Protein AF-A0A2E6TYJ9-F1 (afdb_monomer)

pLDDT: mean 84.14, std 13.06, range [35.81, 96.56]

Solvent-accessible surface area (backbone atoms only — not comparable to full-atom values): 17114 Å² total; per-residue (Å²): 117,81,34,78,50,78,60,31,73,67,74,52,70,56,48,62,61,48,26,52,51,39,26,49,54,29,44,78,71,67,38,46,42,61,67,58,41,50,51,53,30,42,76,71,63,81,43,46,72,68,56,54,53,47,52,53,52,50,50,53,47,46,52,51,53,56,57,56,42,50,76,48,80,44,53,66,60,38,53,54,50,48,58,48,47,54,54,50,48,54,54,48,51,52,53,52,47,51,51,52,62,72,55,55,81,19,13,59,56,52,8,50,53,52,39,50,50,51,56,56,53,64,24,30,12,55,39,92,87,60,82,41,57,62,61,54,78,73,54,55,80,70,55,52,67,71,56,52,53,52,52,50,50,54,49,50,64,65,48,64,73,66,38,71,68,50,46,45,51,52,57,54,34,79,89,36,55,79,55,46,84,34,34,89,44,45,49,71,59,70,68,42,60,68,82,78,36,27,54,68,56,48,50,43,40,52,49,32,40,52,52,44,50,36,64,72,75,46,83,68,76,35,76,88,39,65,74,33,60,67,54,42,52,57,57,55,62,40,54,70,67,58,50,50,59,50,50,50,58,59,63,72,37,74,64,34,62,63,90,88,68,51,74,64,32,33,40,64,71,62,43,82,77,58,97,73,39,76,53,67,68,62,52,19,56,74,61,74,70,59,71,53,76,69,55,52,34,63,67,59,68,65,122

Secondary structure (DSSP, 8-state):
--EEPPP-GGGGTTHHHHHHHHHHHHHHTTPPPHHHHHHHHHHHTSS-HHHHHHHHHHHHHHHHHHHHHHT---HHHHHHHHHHHHHHHHHHHHHHHHHHHHH-S-HHHHHHHHHHHHHHHHTEESSSSS-SBSS-HHHHHTS-HHHHHHHHHHHHHHHGGG-HHHHHHHHHSGGGGGGGGGTTSHHHHHSS-GGG--HHHHHHHHHHHHHHHHHHH-TT--GGGTT-HHHHHHHHHS-HHHHHHHHHHHHTTTTPPPTT--HHHHHHTT-PPPTT---HHHHHHHTTS---HHHHHHHTT--

Mean predicted aligned error: 10.35 Å

Foldseek 3Di:
DKAFAQDFPVLCPCLVVLLVVLLVVCVVVPFAALVVLQVVCCVVVVDHPVLVVVLVVLVVVLVVLVVVLLLDQFPVVNVVSVVVSVVSVVVSVVSVVSSDVSSPDHSNVRSVVVSVLVSLQLRMAPDPVSPHGPDDPVVSVVDDPVVSVVSVVVSCVVCVCLDLVNLLLVCLDPVNVVQLVQLPAPCSRPVDHNRPDGPSRVSNSVSSPVLSCLVVVDPQAQPVCSNPSVLSNSLSSHDPVSLVVVVVVCVVLPLEGDQPHDCSRCRRSVHDRRPLHDHPCVVCVVVPNDDDPVRVCVNSVND

Structure (mmCIF, N/CA/C/O backbone):
data_AF-A0A2E6TYJ9-F1
#
_entry.id   AF-A0A2E6TYJ9-F1
#
loop_
_atom_site.group_PDB
_atom_site.id
_atom_site.type_symbol
_atom_site.label_atom_id
_atom_site.label_alt_id
_atom_site.label_comp_id
_atom_site.label_asym_id
_atom_site.label_entity_id
_atom_site.label_seq_id
_atom_site.pdbx_PDB_ins_code
_atom_site.Cartn_x
_atom_site.Cartn_y
_atom_site.Cartn_z
_atom_site.occupancy
_atom_site.B_iso_or_equiv
_atom_site.auth_seq_id
_atom_site.auth_comp_id
_atom_site.auth_asym_id
_atom_site.auth_atom_id
_atom_site.pdbx_PDB_model_num
ATOM 1 N N . MET A 1 1 ? -12.977 -30.399 7.061 1.00 79.44 1 MET A N 1
ATOM 2 C CA . MET A 1 1 ? -11.831 -29.663 6.485 1.00 79.44 1 MET A CA 1
ATOM 3 C C . MET A 1 1 ? -12.254 -28.208 6.440 1.00 79.44 1 MET A C 1
ATOM 5 O O . MET A 1 1 ? -13.399 -27.981 6.084 1.00 79.44 1 MET A O 1
ATOM 9 N N . ILE A 1 2 ? -11.415 -27.278 6.892 1.00 86.62 2 ILE A N 1
ATOM 10 C CA . ILE A 1 2 ? -11.721 -25.838 6.875 1.00 86.62 2 ILE A CA 1
ATOM 11 C C . ILE A 1 2 ? -11.034 -25.237 5.649 1.00 86.62 2 ILE A C 1
ATOM 13 O O . ILE A 1 2 ? -9.907 -25.626 5.335 1.00 86.62 2 ILE A O 1
ATOM 17 N N . TYR A 1 3 ? -11.716 -24.328 4.961 1.00 90.12 3 TYR A N 1
ATOM 18 C CA . TYR A 1 3 ? -11.206 -23.619 3.791 1.00 90.12 3 TYR A CA 1
ATOM 19 C C . TYR A 1 3 ? -11.125 -22.124 4.088 1.00 90.12 3 TYR A C 1
ATOM 21 O O . TYR A 1 3 ? -11.894 -21.615 4.898 1.00 90.12 3 TYR A O 1
ATOM 29 N N . ILE A 1 4 ? -10.195 -21.427 3.437 1.00 89.62 4 ILE A N 1
ATOM 30 C CA . ILE A 1 4 ? -10.065 -19.973 3.542 1.00 89.62 4 ILE A CA 1
ATOM 31 C C . ILE A 1 4 ? -10.224 -19.384 2.143 1.00 89.62 4 ILE A C 1
ATOM 33 O O . ILE A 1 4 ? -9.487 -19.731 1.219 1.00 89.62 4 ILE A O 1
ATOM 37 N N . LYS A 1 5 ? -11.239 -18.540 1.984 1.00 90.19 5 LYS A N 1
ATOM 38 C CA . LYS A 1 5 ? -11.641 -17.881 0.747 1.00 90.19 5 LYS A CA 1
ATOM 39 C C . LYS A 1 5 ? -10.846 -16.588 0.578 1.00 90.19 5 LYS A C 1
ATOM 41 O O . LYS A 1 5 ? -10.818 -15.741 1.464 1.00 90.19 5 LYS A O 1
ATOM 46 N N . HIS A 1 6 ? -10.266 -16.395 -0.603 1.00 88.94 6 HIS A N 1
ATOM 47 C CA . HIS A 1 6 ? -9.817 -15.071 -1.027 1.00 88.94 6 HIS A CA 1
ATOM 48 C C . HIS A 1 6 ? -11.037 -14.199 -1.328 1.00 88.94 6 HIS A C 1
ATOM 50 O O . HIS A 1 6 ? -11.879 -14.559 -2.152 1.00 88.94 6 HIS A O 1
ATOM 56 N N . LEU A 1 7 ? -11.122 -13.058 -0.659 1.00 87.31 7 LEU A N 1
ATOM 57 C CA . LEU A 1 7 ? -12.292 -12.192 -0.712 1.00 87.31 7 LEU A CA 1
ATOM 58 C C . LEU A 1 7 ? -12.367 -11.421 -2.040 1.00 87.31 7 LEU A C 1
ATOM 60 O O . LEU A 1 7 ? -11.364 -11.206 -2.732 1.00 87.31 7 LEU A O 1
ATOM 64 N N . THR A 1 8 ? -13.587 -11.054 -2.407 1.00 88.75 8 THR A N 1
ATOM 65 C CA . THR A 1 8 ? -13.982 -10.401 -3.659 1.00 88.75 8 THR A CA 1
ATOM 66 C C . THR A 1 8 ? -14.577 -9.018 -3.376 1.00 88.75 8 THR A C 1
ATOM 68 O O . THR A 1 8 ? -15.012 -8.773 -2.250 1.00 88.75 8 THR A O 1
ATOM 71 N N . PRO A 1 9 ? -14.698 -8.136 -4.388 1.00 85.50 9 PRO A N 1
ATOM 72 C CA . PRO A 1 9 ? -15.409 -6.860 -4.263 1.00 85.50 9 PRO A CA 1
ATOM 73 C C . PRO A 1 9 ? -16.816 -6.957 -3.673 1.00 85.50 9 PRO A C 1
ATOM 75 O O . PRO A 1 9 ? -17.268 -6.037 -3.001 1.00 85.50 9 PRO A O 1
ATOM 78 N N . HIS A 1 10 ? -17.514 -8.070 -3.903 1.00 84.19 10 HIS A N 1
ATOM 79 C CA . HIS A 1 10 ? -18.856 -8.259 -3.367 1.00 84.19 10 HIS A CA 1
ATOM 80 C C . HIS A 1 10 ? -18.858 -8.469 -1.848 1.00 84.19 10 HIS A C 1
ATOM 82 O O . HIS A 1 10 ? -19.785 -8.028 -1.178 1.00 84.19 10 HIS A O 1
ATOM 88 N N . ASP A 1 11 ? -17.798 -9.071 -1.299 1.00 81.25 11 ASP A N 1
ATOM 89 C CA . ASP A 1 11 ? -17.677 -9.314 0.141 1.00 81.25 11 ASP A CA 1
ATOM 90 C C . ASP A 1 11 ? -17.477 -8.003 0.940 1.00 81.25 11 ASP A C 1
ATOM 92 O O . ASP A 1 11 ? -17.617 -8.018 2.162 1.00 81.25 11 ASP A O 1
ATOM 96 N N . GLN A 1 12 ? -17.173 -6.877 0.269 1.00 77.88 12 GLN A N 1
ATOM 97 C CA . GLN A 1 12 ? -17.056 -5.549 0.888 1.00 77.88 12 GLN A CA 1
ATOM 98 C C . GLN A 1 12 ? -18.363 -4.752 0.952 1.00 77.88 12 GLN A C 1
ATOM 100 O O . GLN A 1 12 ? -18.429 -3.798 1.719 1.00 77.88 12 GLN A O 1
ATOM 105 N N . VAL A 1 13 ? -19.389 -5.117 0.175 1.00 79.56 13 VAL A N 1
ATOM 106 C CA . VAL A 1 13 ? -20.625 -4.314 0.053 1.00 79.56 13 VAL A CA 1
ATOM 107 C C . VAL A 1 13 ? -21.309 -4.107 1.406 1.00 79.56 13 VAL A C 1
ATOM 109 O O . VAL A 1 13 ? -21.856 -3.046 1.660 1.00 79.56 13 VAL A O 1
ATOM 112 N N . GLU A 1 14 ? -21.233 -5.102 2.284 1.00 78.56 14 GLU A N 1
ATOM 113 C CA . GLU A 1 14 ? -21.870 -5.075 3.604 1.00 78.56 14 GLU A CA 1
ATOM 114 C C . GLU A 1 14 ? -20.982 -4.426 4.681 1.00 78.56 14 GLU A C 1
ATOM 116 O O . GLU A 1 14 ? -21.440 -4.212 5.798 1.00 78.56 14 GLU A O 1
ATOM 121 N N . LEU A 1 15 ? -19.710 -4.110 4.395 1.00 84.69 15 LEU A N 1
ATOM 122 C CA . LEU A 1 15 ? -18.795 -3.617 5.433 1.00 84.69 15 LEU A CA 1
ATOM 123 C C . LEU A 1 15 ? -19.187 -2.246 5.969 1.00 84.69 15 LEU A C 1
ATOM 125 O O . LEU A 1 15 ? -18.973 -1.996 7.150 1.00 84.69 15 LEU A O 1
ATOM 129 N N . GLU A 1 16 ? -19.752 -1.373 5.138 1.00 86.81 16 GLU A N 1
ATOM 130 C CA . GLU A 1 16 ? -20.232 -0.062 5.588 1.00 86.81 16 GLU A CA 1
ATOM 131 C C . GLU A 1 16 ? -21.379 -0.223 6.595 1.00 86.81 16 GLU A C 1
ATOM 133 O O . GLU A 1 16 ? -21.320 0.346 7.685 1.00 86.81 16 GLU A O 1
ATOM 138 N N . ASP A 1 17 ? -22.357 -1.082 6.287 1.00 88.38 17 ASP A N 1
ATOM 139 C CA . ASP A 1 17 ? -23.488 -1.380 7.174 1.00 88.38 17 ASP A CA 1
ATOM 140 C C . ASP A 1 17 ? -23.020 -2.011 8.497 1.00 88.38 17 ASP A C 1
ATOM 142 O O . ASP A 1 17 ? -23.478 -1.631 9.578 1.00 88.38 17 ASP A O 1
ATOM 146 N N . ILE A 1 18 ? -22.066 -2.944 8.428 1.00 87.19 18 ILE A N 1
ATOM 147 C CA . ILE A 1 18 ? -21.473 -3.594 9.605 1.00 87.19 18 ILE A CA 1
ATOM 148 C C . ILE A 1 18 ? -20.648 -2.602 10.439 1.00 87.19 18 ILE A C 1
ATOM 150 O O . ILE A 1 18 ? -20.711 -2.628 11.671 1.00 87.19 18 ILE A O 1
ATOM 154 N N . THR A 1 19 ? -19.918 -1.691 9.792 1.00 91.69 19 THR A N 1
ATOM 155 C CA . THR A 1 19 ? -19.154 -0.640 10.482 1.00 91.69 19 THR A CA 1
ATOM 156 C C . THR A 1 19 ? -20.094 0.277 11.250 1.00 91.69 19 THR A C 1
ATOM 158 O O . THR A 1 19 ? -19.876 0.530 12.435 1.00 91.69 19 THR A O 1
ATOM 161 N N . GLU A 1 20 ? -21.170 0.736 10.611 1.00 92.31 20 GLU A N 1
ATOM 162 C CA . GLU A 1 20 ? -22.154 1.612 11.247 1.00 92.31 20 GLU A CA 1
ATOM 163 C C . GLU A 1 20 ? -22.880 0.902 12.402 1.00 92.31 20 GLU A C 1
ATOM 165 O O . GLU A 1 20 ? -23.081 1.484 13.472 1.00 92.31 20 GLU A O 1
ATOM 170 N N . LEU A 1 21 ? -23.196 -0.390 12.243 1.00 91.19 21 LEU A N 1
ATOM 171 C CA . LEU A 1 21 ? -23.756 -1.218 13.311 1.00 91.19 21 LEU A CA 1
ATOM 172 C C . LEU A 1 21 ? -22.830 -1.262 14.535 1.00 91.19 21 LEU A C 1
ATOM 174 O O . LEU A 1 21 ? -23.268 -0.965 15.650 1.00 91.19 21 LEU A O 1
ATOM 178 N N . TYR A 1 22 ? -21.550 -1.603 14.353 1.00 91.06 22 TYR A N 1
ATOM 179 C CA . TYR A 1 22 ? -20.604 -1.673 15.469 1.00 91.06 22 TYR A CA 1
ATOM 180 C C . TYR A 1 22 ? -20.291 -0.300 16.069 1.00 91.06 22 TYR A C 1
ATOM 182 O O . TYR A 1 22 ? -20.094 -0.207 17.285 1.00 91.06 22 TYR A O 1
ATOM 190 N N . LYS A 1 23 ? -20.312 0.765 15.259 1.00 94.50 23 LYS A N 1
ATOM 191 C CA . LYS A 1 23 ? -20.189 2.146 15.738 1.00 94.50 23 LYS A CA 1
ATOM 192 C C . LYS A 1 23 ? -21.340 2.492 16.678 1.00 94.50 23 LYS A C 1
ATOM 194 O O . LYS A 1 23 ? -21.097 2.956 17.791 1.00 94.50 23 LYS A O 1
ATOM 199 N N . LYS A 1 24 ? -22.577 2.183 16.287 1.00 93.81 24 LYS A N 1
ATOM 200 C CA . LYS A 1 24 ? -23.761 2.402 17.125 1.00 93.81 24 LYS A CA 1
ATOM 201 C C . LYS A 1 24 ? -23.723 1.580 18.414 1.00 93.81 24 LYS A C 1
ATOM 203 O O . LYS A 1 24 ? -24.007 2.108 19.482 1.00 93.81 24 LYS A O 1
ATOM 208 N N . ILE A 1 25 ? -23.303 0.315 18.343 1.00 90.69 25 ILE A N 1
ATOM 209 C CA . ILE A 1 25 ? -23.124 -0.530 19.536 1.00 90.69 25 ILE A CA 1
ATOM 210 C C . ILE A 1 25 ? -22.096 0.084 20.499 1.00 90.69 25 ILE A C 1
ATOM 212 O O . ILE A 1 25 ? -22.293 0.040 21.714 1.00 90.69 25 ILE A O 1
ATOM 216 N N . ALA A 1 26 ? -20.998 0.648 19.989 1.00 92.88 26 ALA A N 1
ATOM 217 C CA . ALA A 1 26 ? -20.003 1.328 20.815 1.00 92.88 26 ALA A CA 1
ATOM 218 C C . ALA A 1 26 ? -20.569 2.594 21.477 1.00 92.88 26 ALA A C 1
ATOM 220 O O . ALA A 1 26 ? -20.369 2.787 22.679 1.00 92.88 26 ALA A O 1
ATOM 221 N N . GLN A 1 27 ? -21.329 3.395 20.725 1.00 93.62 27 GLN A N 1
ATOM 222 C CA . GLN A 1 27 ? -22.014 4.586 21.236 1.00 93.62 27 GLN A CA 1
ATOM 223 C C . GLN A 1 27 ? -23.024 4.230 22.334 1.00 93.62 27 GLN A C 1
ATOM 225 O O . GLN A 1 27 ? -23.002 4.825 23.408 1.00 93.62 27 GLN A O 1
ATOM 230 N N . ASP A 1 28 ? -23.852 3.202 22.120 1.00 94.38 28 ASP A N 1
ATOM 231 C CA . ASP A 1 28 ? -24.830 2.717 23.105 1.00 94.38 28 ASP A CA 1
ATOM 232 C C . ASP A 1 28 ? -24.152 2.196 24.388 1.00 94.38 28 ASP A C 1
ATOM 234 O O . ASP A 1 28 ? -24.728 2.237 25.478 1.00 94.38 28 ASP A O 1
ATOM 238 N N . ARG A 1 29 ? -22.902 1.725 24.280 1.00 92.69 29 ARG A N 1
ATOM 239 C CA . ARG A 1 29 ? -22.051 1.315 25.412 1.00 92.69 29 ARG A CA 1
ATOM 240 C C . ARG A 1 29 ? -21.314 2.481 26.079 1.00 92.69 29 ARG A C 1
ATOM 242 O O . ARG A 1 29 ? -20.617 2.254 27.068 1.00 92.69 29 ARG A O 1
ATOM 249 N N . GLY A 1 30 ? -21.479 3.704 25.579 1.00 92.81 30 GLY A N 1
ATOM 250 C CA . GLY A 1 30 ? -20.902 4.922 26.142 1.00 92.81 30 GLY A CA 1
ATOM 251 C C . GLY A 1 30 ? -19.435 5.154 25.786 1.00 92.81 30 GLY A C 1
ATOM 252 O O . GLY A 1 30 ? -18.756 5.876 26.514 1.00 92.81 30 GLY A O 1
ATOM 253 N N . LEU A 1 31 ? -18.923 4.535 24.714 1.00 94.50 31 LEU A N 1
ATOM 254 C CA . LEU A 1 31 ? -17.619 4.928 24.180 1.00 94.50 31 LEU A CA 1
ATOM 255 C C . LEU A 1 31 ? -17.742 6.322 23.542 1.00 94.50 31 LEU A C 1
ATOM 257 O O . LEU A 1 31 ? -18.759 6.605 22.908 1.00 94.50 31 LEU A O 1
ATOM 261 N N . PRO A 1 32 ? -16.724 7.183 23.677 1.00 94.75 32 PRO A N 1
ATOM 262 C CA . PRO A 1 32 ? -16.708 8.466 22.994 1.00 94.75 32 PRO A CA 1
ATOM 263 C C . PRO A 1 32 ? -16.419 8.275 21.500 1.00 94.75 32 PRO A C 1
ATOM 265 O O . PRO A 1 32 ? -15.785 7.301 21.079 1.00 94.75 32 PRO A O 1
ATOM 268 N N . THR A 1 33 ? -16.879 9.207 20.684 1.00 95.62 33 THR A N 1
ATOM 269 C CA . THR A 1 33 ? -16.472 9.337 19.281 1.00 95.62 33 THR A CA 1
ATOM 270 C C . THR A 1 33 ? -15.070 9.938 19.174 1.00 95.62 33 THR A C 1
ATOM 272 O O . THR A 1 33 ? -14.556 10.542 20.118 1.00 95.62 33 THR A O 1
ATOM 275 N N . GLU A 1 34 ? -14.427 9.785 18.016 1.00 93.75 34 GLU A N 1
ATOM 276 C CA . GLU A 1 34 ? -13.169 10.482 17.723 1.00 93.75 34 GLU A CA 1
ATOM 277 C C . GLU A 1 34 ? -13.301 11.996 17.858 1.00 93.75 34 GLU A C 1
ATOM 279 O O . GLU A 1 34 ? -12.400 12.633 18.394 1.00 93.75 34 GLU A O 1
ATOM 284 N N . GLU A 1 35 ? -14.417 12.567 17.409 1.00 93.38 35 GLU A N 1
ATOM 285 C CA . GLU A 1 35 ? -14.664 14.005 17.498 1.00 93.38 35 GLU A CA 1
ATOM 286 C C . GLU A 1 35 ? -14.728 14.468 18.960 1.00 93.38 35 GLU A C 1
ATOM 288 O O . GLU A 1 35 ? -13.995 15.378 19.344 1.00 93.38 35 GLU A O 1
ATOM 293 N N . GLU A 1 36 ? -15.494 13.771 19.803 1.00 93.75 36 GLU A N 1
ATOM 294 C CA . GLU A 1 36 ? -15.575 14.059 21.242 1.00 93.75 36 GLU A CA 1
ATOM 295 C C . GLU A 1 36 ? -14.218 13.882 21.944 1.00 93.75 36 GLU A C 1
ATOM 297 O O . GLU A 1 36 ? -13.825 14.711 22.766 1.00 93.75 36 GLU A O 1
ATOM 302 N N . MET A 1 37 ? -13.458 12.829 21.613 1.00 93.88 37 MET A N 1
ATOM 303 C CA . MET A 1 37 ? -12.114 12.641 22.175 1.00 93.88 37 MET A CA 1
ATOM 304 C C . MET A 1 37 ? -11.147 13.738 21.736 1.00 93.88 37 MET A C 1
ATOM 306 O O . MET A 1 37 ? -10.353 14.205 22.551 1.00 93.88 37 MET A O 1
ATOM 310 N N . LEU A 1 38 ? -11.207 14.181 20.478 1.00 92.94 38 LEU A N 1
ATOM 311 C CA . LEU A 1 38 ? -10.399 15.301 20.002 1.00 92.94 38 LEU A CA 1
ATOM 312 C C . LEU A 1 38 ? -10.745 16.596 20.734 1.00 92.94 38 LEU A C 1
ATOM 314 O O . LEU A 1 38 ? -9.834 17.354 21.057 1.00 92.94 38 LEU A O 1
ATOM 318 N N . GLU A 1 39 ? -12.022 16.861 21.009 1.00 93.88 39 GLU A N 1
ATOM 319 C CA . GLU A 1 39 ? -12.431 18.019 21.809 1.00 93.88 39 GLU A CA 1
ATOM 320 C C . GLU A 1 39 ? -11.829 17.964 23.216 1.00 93.88 39 GLU A C 1
ATOM 322 O O . GLU A 1 39 ? -11.180 18.922 23.638 1.00 93.88 39 GLU A O 1
ATOM 327 N N . ILE A 1 40 ? -11.926 16.818 23.897 1.00 92.62 40 ILE A N 1
ATOM 328 C CA . ILE A 1 40 ? -11.335 16.620 25.231 1.00 92.62 40 ILE A CA 1
ATOM 329 C C . ILE A 1 40 ? -9.814 16.833 25.202 1.00 92.62 40 ILE A C 1
ATOM 331 O O . ILE A 1 40 ? -9.263 17.528 26.059 1.00 92.62 40 ILE A O 1
ATOM 335 N N . LEU A 1 41 ? -9.119 16.268 24.210 1.00 94.00 41 LEU A N 1
ATOM 336 C CA . LEU A 1 41 ? -7.667 16.417 24.070 1.00 94.00 41 LEU A CA 1
ATOM 337 C C . LEU A 1 41 ? -7.258 17.869 23.776 1.00 94.00 41 LEU A C 1
ATOM 339 O O . LEU A 1 41 ? -6.218 18.324 24.262 1.00 94.00 41 LEU A O 1
ATOM 343 N N . ARG A 1 42 ? -8.084 18.613 23.027 1.00 94.00 42 ARG A N 1
ATOM 344 C CA . ARG A 1 42 ? -7.884 20.045 22.751 1.00 94.00 42 ARG A CA 1
ATOM 345 C C . ARG A 1 42 ? -8.087 20.899 23.993 1.00 94.00 42 ARG A C 1
ATOM 347 O O . ARG A 1 42 ? -7.289 21.802 24.232 1.00 94.00 42 ARG A O 1
ATOM 354 N N . GLU A 1 43 ? -9.112 20.609 24.791 1.00 93.12 43 GLU A N 1
ATOM 355 C CA . GLU A 1 43 ? -9.353 21.288 26.068 1.00 93.12 43 GLU A CA 1
ATOM 356 C C . GLU A 1 43 ? -8.231 21.020 27.081 1.00 93.12 43 GLU A C 1
ATOM 358 O O . GLU A 1 43 ? -7.806 21.934 27.791 1.00 93.12 43 GLU A O 1
ATOM 363 N N . GLY A 1 44 ? -7.721 19.784 27.118 1.00 89.62 44 GLY A N 1
ATOM 364 C CA . GLY A 1 44 ? -6.589 19.383 27.958 1.00 89.62 44 GLY A CA 1
ATOM 365 C C . GLY A 1 44 ? -5.234 19.919 27.484 1.00 89.62 44 GLY A C 1
ATOM 366 O O . GLY A 1 44 ? -4.307 20.046 28.282 1.00 89.62 44 GLY A O 1
ATOM 367 N N . GLY A 1 45 ? -5.121 20.281 26.203 1.00 91.31 45 GLY A N 1
ATOM 368 C CA . GLY A 1 45 ? -3.880 20.741 25.579 1.00 91.31 45 GLY A CA 1
ATOM 369 C C . GLY A 1 45 ? -2.899 19.619 25.215 1.00 91.31 45 GLY A C 1
ATOM 370 O O . GLY A 1 45 ? -1.772 19.920 24.822 1.00 91.31 45 GLY A O 1
ATOM 371 N N . A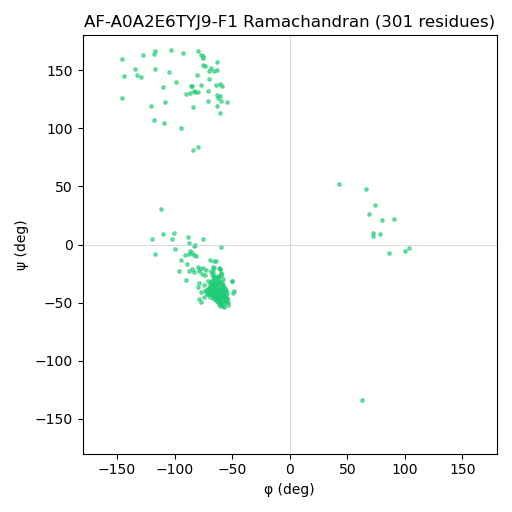SP A 1 46 ? -3.315 18.354 25.322 1.00 91.19 46 ASP A N 1
ATOM 372 C CA . ASP A 1 46 ? -2.515 17.173 24.970 1.00 91.19 46 ASP A CA 1
ATOM 373 C C . ASP A 1 46 ? -2.432 16.958 23.449 1.00 91.19 46 ASP A C 1
ATOM 375 O O . ASP A 1 46 ? -1.471 16.371 22.948 1.00 91.19 46 ASP A O 1
ATOM 379 N N . TRP A 1 47 ? -3.424 17.461 22.707 1.00 95.31 47 TRP A N 1
ATOM 380 C CA . TRP A 1 47 ? -3.435 17.481 21.247 1.00 95.31 47 TRP A CA 1
ATOM 381 C C . TRP A 1 47 ? -4.128 18.740 20.739 1.00 95.31 47 TRP A C 1
ATOM 383 O O . TRP A 1 47 ? -5.258 19.034 21.120 1.00 95.31 47 TRP A O 1
ATOM 393 N N . THR A 1 48 ? -3.469 19.505 19.875 1.00 94.06 48 THR A N 1
ATOM 394 C CA . THR A 1 48 ? -3.955 20.823 19.456 1.00 94.06 48 THR A CA 1
ATOM 395 C C . THR A 1 48 ? -4.264 20.885 17.967 1.00 94.06 48 THR A C 1
ATOM 397 O O . THR A 1 48 ? -3.829 20.053 17.176 1.00 94.06 48 THR A O 1
ATOM 400 N N . GLU A 1 49 ? -4.971 21.934 17.547 1.00 93.44 49 GLU A N 1
ATOM 401 C CA . GLU A 1 49 ? -5.199 22.207 16.122 1.00 93.44 49 GLU A CA 1
ATOM 402 C C . GLU A 1 49 ? -3.882 22.363 15.343 1.00 93.44 49 GLU A C 1
ATOM 404 O O . GLU A 1 49 ? -3.791 21.944 14.196 1.00 93.44 49 GLU A O 1
ATOM 409 N N . LYS A 1 50 ? -2.808 22.841 15.989 1.00 93.69 50 LYS A N 1
ATOM 410 C CA . LYS A 1 50 ? -1.474 22.905 15.369 1.00 93.69 50 LYS A CA 1
AT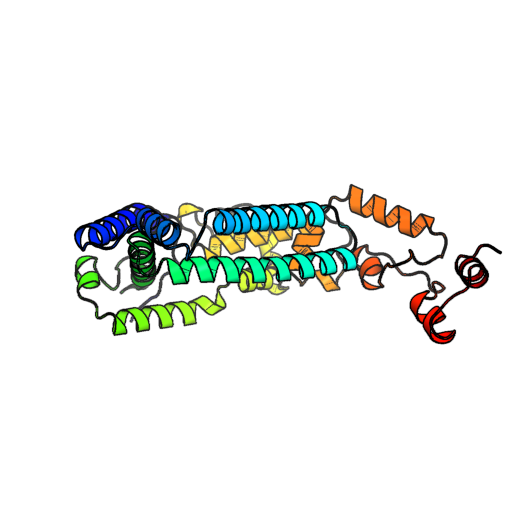OM 411 C C . LYS A 1 50 ? -0.893 21.528 15.053 1.00 93.69 50 LYS A C 1
ATOM 413 O O . LYS A 1 50 ? -0.101 21.415 14.120 1.00 93.69 50 LYS A O 1
ATOM 418 N N . ASP A 1 51 ? -1.238 20.510 15.840 1.00 94.19 51 ASP A N 1
ATOM 419 C CA . ASP A 1 51 ? -0.796 19.135 15.612 1.00 94.19 51 ASP A CA 1
ATOM 420 C C . ASP A 1 51 ? -1.525 18.519 14.411 1.00 94.19 51 ASP A C 1
ATOM 422 O O . ASP A 1 51 ? -0.886 17.867 13.584 1.00 94.19 51 ASP A O 1
ATOM 426 N N . GLU A 1 52 ? -2.824 18.800 14.260 1.00 93.69 52 GLU A N 1
ATOM 427 C CA . GLU A 1 52 ? -3.603 18.433 13.066 1.00 93.69 52 GLU A CA 1
ATOM 428 C C . GLU A 1 52 ? -3.088 19.167 11.816 1.00 93.69 52 GLU A C 1
ATOM 430 O O . GLU A 1 52 ? -2.791 18.545 10.795 1.00 93.69 52 GLU A O 1
ATOM 435 N N . GLU A 1 53 ? -2.862 20.482 11.908 1.00 94.94 53 GLU A N 1
ATOM 436 C CA . GLU A 1 53 ? -2.274 21.275 10.821 1.00 94.94 53 GLU A CA 1
ATOM 437 C C . GLU A 1 53 ? -0.876 20.774 10.420 1.00 94.94 53 GLU A C 1
ATOM 439 O O . GLU A 1 53 ? -0.483 20.874 9.253 1.00 94.94 53 GLU A O 1
ATOM 444 N N . GLU A 1 54 ? -0.091 20.264 11.373 1.00 94.94 54 GLU A N 1
ATOM 445 C CA . GLU A 1 54 ? 1.210 19.656 11.104 1.00 94.94 54 GLU A CA 1
ATOM 446 C C . GLU A 1 54 ? 1.081 18.374 10.280 1.00 94.94 54 GLU A C 1
ATOM 448 O O . GLU A 1 54 ? 1.807 18.245 9.289 1.00 94.94 54 GLU A O 1
ATOM 453 N N . ILE A 1 55 ? 0.147 17.483 10.635 1.00 96.00 55 ILE A N 1
ATOM 454 C CA . ILE A 1 55 ? -0.153 16.270 9.861 1.00 96.00 55 ILE A CA 1
ATOM 455 C C . ILE A 1 55 ? -0.533 16.654 8.432 1.00 96.00 55 ILE A C 1
ATOM 457 O O . ILE A 1 55 ? 0.118 16.207 7.486 1.00 96.00 55 ILE A O 1
ATOM 461 N N . GLU A 1 56 ? -1.509 17.546 8.260 1.00 96.12 56 GLU A N 1
ATOM 462 C CA . GLU A 1 56 ? -1.960 17.945 6.927 1.00 96.12 56 GLU A CA 1
ATOM 463 C C . GLU A 1 56 ? -0.854 18.621 6.105 1.00 96.12 56 GLU A C 1
ATOM 465 O O . GLU A 1 56 ? -0.710 18.402 4.899 1.00 96.12 56 GLU A O 1
ATOM 470 N N . ARG A 1 57 ? -0.061 19.498 6.734 1.00 95.88 57 ARG A N 1
ATOM 471 C CA . ARG A 1 57 ? 1.061 20.172 6.068 1.00 95.88 57 ARG A CA 1
ATOM 472 C C . ARG A 1 57 ? 2.081 19.151 5.584 1.00 95.88 57 ARG A C 1
ATOM 474 O O . ARG A 1 57 ? 2.610 19.306 4.484 1.00 95.88 57 ARG A O 1
ATOM 481 N N . GLN A 1 58 ? 2.362 18.139 6.393 1.00 95.75 58 GLN A N 1
ATOM 482 C CA . GLN A 1 58 ? 3.314 17.096 6.056 1.00 95.75 58 GLN A CA 1
ATOM 483 C C . GLN A 1 58 ? 2.788 16.172 4.951 1.00 95.75 58 GLN A C 1
ATOM 485 O O . GLN A 1 58 ? 3.544 15.849 4.039 1.00 95.75 58 GLN A O 1
ATOM 490 N N . GLU A 1 59 ? 1.499 15.834 4.955 1.00 95.62 59 GLU A N 1
ATOM 491 C CA . GLU A 1 59 ? 0.850 15.117 3.848 1.00 95.62 59 GLU A CA 1
ATOM 492 C C . GLU A 1 59 ? 0.943 15.897 2.536 1.00 95.62 59 GLU A C 1
ATOM 494 O O . GLU A 1 59 ? 1.406 15.369 1.526 1.00 95.62 59 GLU A O 1
ATOM 499 N N . ARG A 1 60 ? 0.589 17.189 2.553 1.00 95.88 60 ARG A N 1
ATOM 500 C CA . ARG A 1 60 ? 0.723 18.064 1.376 1.00 95.88 60 ARG A CA 1
ATOM 501 C C . ARG A 1 60 ? 2.168 18.145 0.886 1.00 95.88 60 ARG A C 1
ATOM 503 O O . ARG A 1 60 ? 2.413 18.144 -0.322 1.00 95.88 60 ARG A O 1
ATOM 510 N N . PHE A 1 61 ? 3.125 18.205 1.811 1.00 94.44 61 PHE A N 1
ATOM 511 C CA . PHE A 1 61 ? 4.546 18.216 1.479 1.00 94.44 61 PHE A CA 1
ATOM 512 C C . PHE A 1 61 ? 4.978 16.915 0.794 1.00 94.44 61 PHE A C 1
ATOM 514 O O . PHE A 1 61 ? 5.614 16.972 -0.257 1.00 94.44 61 PHE A O 1
ATOM 521 N N . ILE A 1 62 ? 4.585 15.758 1.332 1.00 94.38 62 ILE A N 1
ATOM 522 C CA . ILE A 1 62 ? 4.873 14.444 0.742 1.00 94.38 62 ILE A CA 1
ATOM 523 C C . ILE A 1 62 ? 4.247 14.323 -0.649 1.00 94.38 62 ILE A C 1
ATOM 525 O O . ILE A 1 62 ? 4.960 13.992 -1.592 1.00 94.38 62 ILE A O 1
ATOM 529 N N . ASN A 1 63 ? 2.980 14.707 -0.815 1.00 93.56 63 ASN A N 1
ATOM 530 C CA . ASN A 1 63 ? 2.313 14.687 -2.120 1.00 93.56 63 ASN A CA 1
ATOM 531 C C . ASN A 1 63 ? 3.053 15.554 -3.150 1.00 93.56 63 ASN A C 1
ATOM 533 O O . ASN A 1 63 ? 3.301 15.126 -4.274 1.00 93.56 63 ASN A O 1
ATOM 537 N N . THR A 1 64 ? 3.498 16.749 -2.752 1.00 93.44 64 THR A N 1
ATOM 538 C CA . THR A 1 64 ? 4.306 17.626 -3.620 1.00 93.44 64 THR A CA 1
ATOM 539 C C . THR A 1 64 ? 5.645 16.969 -3.992 1.00 93.44 64 THR A C 1
ATOM 541 O O . THR A 1 64 ? 6.121 17.069 -5.127 1.00 93.44 64 THR A O 1
ATOM 544 N N . MET A 1 65 ? 6.284 16.277 -3.044 1.00 91.38 65 MET A N 1
ATOM 545 C CA . MET A 1 65 ? 7.524 15.541 -3.293 1.00 91.38 65 MET A CA 1
ATOM 546 C C . MET A 1 65 ? 7.330 14.363 -4.252 1.00 91.38 65 MET A C 1
ATOM 548 O O . MET A 1 65 ? 8.203 14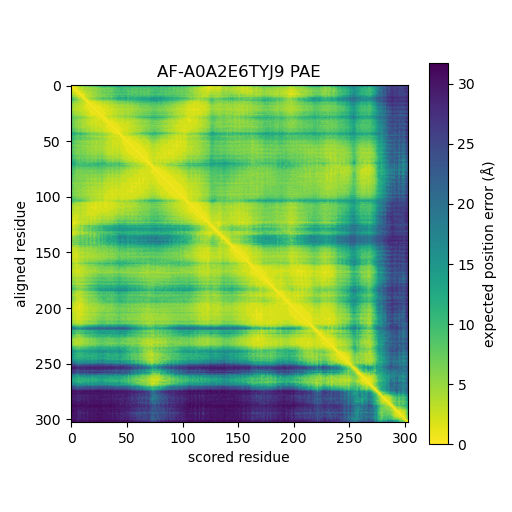.121 -5.084 1.00 91.38 65 MET A O 1
ATOM 552 N N . GLU A 1 66 ? 6.207 13.657 -4.167 1.00 88.50 66 GLU A N 1
ATOM 553 C CA . GLU A 1 66 ? 5.846 12.588 -5.100 1.00 88.50 66 GLU A CA 1
ATOM 554 C C . GLU A 1 66 ? 5.530 13.128 -6.498 1.00 88.50 66 GLU A C 1
ATOM 556 O O . GLU A 1 66 ? 5.970 12.559 -7.495 1.00 88.50 66 GLU A O 1
ATOM 561 N N . GLU A 1 67 ? 4.824 14.254 -6.599 1.00 88.75 67 GLU A N 1
ATOM 562 C CA . GLU A 1 67 ? 4.556 14.913 -7.880 1.00 88.75 67 GLU A CA 1
ATOM 563 C C . GLU A 1 67 ? 5.841 15.408 -8.546 1.00 88.75 67 GLU A C 1
ATOM 565 O O . GLU A 1 67 ? 6.081 15.137 -9.721 1.00 88.75 67 GLU A O 1
ATOM 570 N N . SER A 1 68 ? 6.708 16.085 -7.792 1.00 87.00 68 SER A N 1
ATOM 571 C CA . SER A 1 68 ? 8.008 16.544 -8.295 1.00 87.00 68 SER A CA 1
ATOM 572 C C . SER A 1 68 ? 8.924 15.393 -8.712 1.00 87.00 68 SER A C 1
ATOM 574 O O . SER A 1 68 ? 9.652 15.538 -9.695 1.00 87.00 68 SER A O 1
ATOM 576 N N . LYS A 1 69 ? 8.846 14.238 -8.034 1.00 87.31 69 LYS A N 1
ATOM 577 C CA . LYS A 1 69 ? 9.586 13.026 -8.408 1.00 87.31 69 LYS A CA 1
ATOM 578 C C . LYS A 1 69 ? 9.246 12.561 -9.825 1.00 87.31 69 LYS A C 1
ATOM 580 O O . LYS A 1 69 ? 10.152 12.126 -10.529 1.00 87.31 69 LYS A O 1
ATOM 585 N N . LYS A 1 70 ? 7.987 12.682 -10.266 1.00 81.81 70 LYS A N 1
ATOM 586 C CA . LYS A 1 70 ? 7.553 12.248 -11.612 1.00 81.81 70 LYS A CA 1
ATOM 587 C C . LYS A 1 70 ? 8.305 12.965 -12.738 1.00 81.81 70 LYS A C 1
ATOM 589 O O . LYS A 1 70 ? 8.510 12.386 -13.795 1.00 81.81 70 LYS A O 1
ATOM 594 N N . ASN A 1 71 ? 8.777 14.185 -12.479 1.00 82.69 71 ASN A N 1
ATOM 595 C CA . ASN A 1 71 ? 9.557 14.977 -13.434 1.00 82.69 71 ASN A CA 1
ATOM 596 C C . ASN A 1 71 ? 11.071 14.674 -13.374 1.00 82.69 71 ASN A C 1
ATOM 598 O O . ASN A 1 71 ? 11.852 15.233 -14.147 1.00 82.69 71 ASN A O 1
ATOM 602 N N . LEU A 1 72 ? 11.526 13.844 -12.427 1.00 85.06 72 LEU A N 1
ATOM 603 C CA . LEU A 1 72 ? 12.932 13.468 -12.299 1.00 85.06 72 LEU A CA 1
ATOM 604 C C . LEU A 1 72 ? 13.244 12.305 -13.232 1.00 85.06 72 LEU A C 1
ATOM 606 O O . LEU A 1 72 ? 12.724 11.207 -13.067 1.00 85.06 72 LEU A O 1
ATOM 610 N N . VAL A 1 73 ? 14.152 12.547 -14.174 1.00 83.31 73 VAL A N 1
ATOM 611 C CA . VAL A 1 73 ? 14.556 11.563 -15.186 1.00 83.31 73 VAL A CA 1
ATOM 612 C C . VAL A 1 73 ? 15.744 10.705 -14.728 1.00 83.31 73 VAL A C 1
ATOM 614 O O . VAL A 1 73 ? 15.863 9.550 -15.123 1.00 83.31 73 VAL A O 1
ATOM 617 N N . LEU A 1 74 ? 16.633 11.261 -13.898 1.00 84.38 74 LEU A N 1
ATOM 618 C CA . LEU A 1 74 ? 17.834 10.571 -13.418 1.00 84.38 74 LEU A CA 1
ATOM 619 C C . LEU A 1 74 ? 17.502 9.621 -12.270 1.00 84.38 74 LEU A C 1
ATOM 621 O O . LEU A 1 74 ? 16.881 10.037 -11.288 1.00 84.38 74 LEU A O 1
ATOM 625 N N . LYS A 1 75 ? 17.985 8.380 -12.354 1.00 84.81 75 LYS A N 1
ATOM 626 C CA . LYS A 1 75 ? 17.762 7.356 -11.332 1.00 84.81 75 LYS A CA 1
ATOM 627 C C . LYS A 1 75 ? 18.352 7.772 -9.986 1.00 84.81 75 LYS A C 1
ATOM 629 O O . LYS A 1 75 ? 17.679 7.684 -8.963 1.00 84.81 75 LYS A O 1
ATOM 634 N N . SER A 1 76 ? 19.558 8.331 -9.985 1.00 85.69 76 SER A N 1
ATOM 635 C CA . SER A 1 76 ? 20.217 8.823 -8.774 1.00 85.69 76 SER A CA 1
ATOM 636 C C . SER A 1 76 ? 19.414 9.931 -8.078 1.00 85.69 76 SER A C 1
ATOM 638 O O . SER A 1 76 ? 19.303 9.940 -6.849 1.00 85.69 76 SER A O 1
ATOM 640 N N . ALA A 1 77 ? 18.797 10.834 -8.847 1.00 85.69 77 ALA A N 1
ATOM 641 C CA . ALA A 1 77 ? 17.936 11.894 -8.327 1.00 85.69 77 ALA A CA 1
ATOM 642 C C . ALA A 1 77 ? 16.607 11.338 -7.796 1.00 85.69 77 ALA A C 1
ATOM 644 O O . ALA A 1 77 ? 16.169 11.727 -6.712 1.00 85.69 77 ALA A O 1
ATOM 645 N N . GLN A 1 78 ? 15.992 10.391 -8.514 1.00 87.69 78 GLN A N 1
ATOM 646 C CA . GLN A 1 78 ? 14.797 9.684 -8.048 1.00 87.69 78 GLN A CA 1
ATOM 647 C C . GLN A 1 78 ? 15.053 8.956 -6.727 1.00 87.69 78 GLN A C 1
ATOM 649 O O . GLN A 1 78 ? 14.240 9.040 -5.809 1.00 87.69 78 GLN A O 1
ATOM 654 N N . ASP A 1 79 ? 16.197 8.286 -6.592 1.00 88.62 79 ASP A N 1
ATOM 655 C CA . ASP A 1 79 ? 16.552 7.544 -5.384 1.00 88.62 79 ASP A CA 1
ATOM 656 C C . ASP A 1 79 ? 16.843 8.470 -4.199 1.00 88.62 79 ASP A C 1
ATOM 658 O O . ASP A 1 79 ? 16.480 8.165 -3.060 1.00 88.62 79 ASP A O 1
ATOM 662 N N . GLN A 1 80 ? 17.452 9.634 -4.440 1.00 89.75 80 GLN A N 1
ATOM 663 C CA . GLN A 1 80 ? 17.593 10.667 -3.413 1.00 89.75 80 GLN A CA 1
ATOM 664 C C . GLN A 1 80 ? 16.231 11.201 -2.959 1.00 89.75 80 GLN A C 1
ATOM 666 O O . GLN A 1 80 ? 15.998 11.303 -1.753 1.00 89.75 80 GLN A O 1
ATOM 671 N N . GLN A 1 81 ? 15.330 11.483 -3.902 1.00 90.88 81 GLN A N 1
ATOM 672 C CA . GLN A 1 81 ? 13.978 11.952 -3.612 1.00 90.88 81 GLN A CA 1
ATOM 673 C C . GLN A 1 81 ? 13.172 10.896 -2.840 1.00 90.88 81 GLN A C 1
ATOM 675 O O . GLN A 1 81 ? 12.563 11.219 -1.824 1.00 90.88 81 GLN A O 1
ATOM 680 N N . ASN A 1 82 ? 13.254 9.622 -3.238 1.00 90.19 82 ASN A N 1
ATOM 681 C CA . ASN A 1 82 ? 12.647 8.492 -2.526 1.00 90.19 82 ASN A CA 1
ATOM 682 C C . ASN A 1 82 ? 13.119 8.423 -1.071 1.00 90.19 82 ASN A C 1
ATOM 684 O O . ASN A 1 82 ? 12.299 8.327 -0.166 1.00 90.19 82 ASN A O 1
ATOM 688 N N . LYS A 1 83 ? 14.426 8.565 -0.820 1.00 93.56 83 LYS A N 1
ATOM 689 C CA . LYS A 1 83 ? 14.967 8.589 0.550 1.00 93.56 83 LYS A CA 1
ATOM 690 C C . LYS A 1 83 ? 14.444 9.758 1.380 1.00 93.56 83 LYS A C 1
ATOM 692 O O . LYS A 1 83 ? 14.482 9.685 2.606 1.00 93.56 83 LYS A O 1
ATOM 697 N N . ILE A 1 84 ? 14.079 10.880 0.761 1.00 93.38 84 ILE A N 1
ATOM 698 C CA . ILE A 1 84 ? 13.469 12.013 1.469 1.00 93.38 84 ILE A CA 1
ATOM 699 C C . ILE A 1 84 ? 12.002 11.693 1.758 1.00 93.38 84 ILE A C 1
ATOM 701 O O . ILE A 1 84 ? 11.599 11.781 2.913 1.00 93.38 84 ILE A O 1
ATOM 705 N N . ILE A 1 85 ? 11.248 11.241 0.752 1.00 93.69 85 ILE A N 1
ATOM 706 C CA . ILE A 1 85 ? 9.845 10.826 0.892 1.00 93.69 85 ILE A CA 1
ATOM 707 C C . ILE A 1 85 ? 9.697 9.775 1.998 1.00 93.69 85 ILE A C 1
ATOM 709 O O . ILE A 1 85 ? 8.899 9.964 2.906 1.00 93.69 85 ILE A O 1
ATOM 713 N N . GLU A 1 86 ? 10.522 8.727 1.996 1.00 94.25 86 GLU A N 1
ATOM 714 C CA . GLU A 1 86 ? 10.509 7.669 3.017 1.00 94.25 86 GLU A CA 1
ATOM 715 C C . GLU A 1 86 ? 10.773 8.219 4.429 1.00 94.25 86 GLU A C 1
ATOM 717 O O . GLU A 1 86 ? 10.104 7.833 5.386 1.00 94.25 86 GLU A O 1
ATOM 722 N N . ARG A 1 87 ? 11.705 9.173 4.571 1.00 95.94 87 ARG A N 1
ATOM 723 C CA . ARG A 1 87 ? 11.985 9.830 5.859 1.00 95.94 87 ARG A CA 1
ATOM 724 C C . ARG A 1 87 ? 10.823 10.694 6.341 1.00 95.94 87 ARG A C 1
ATOM 726 O O . ARG A 1 87 ? 10.552 10.729 7.540 1.00 95.94 87 ARG A O 1
ATOM 733 N N . GLU A 1 88 ? 10.162 11.414 5.443 1.00 96.12 88 GLU A N 1
ATOM 734 C CA . GLU A 1 88 ? 9.008 12.236 5.805 1.00 96.12 88 GLU A CA 1
ATOM 735 C C . GLU A 1 88 ? 7.760 11.389 6.067 1.00 96.12 88 GLU A C 1
ATOM 737 O O . GLU A 1 88 ? 7.013 11.709 6.988 1.00 96.12 88 GLU A O 1
ATOM 742 N N . LEU A 1 89 ? 7.568 10.279 5.351 1.00 95.31 89 LEU A N 1
ATOM 743 C CA . LEU A 1 89 ? 6.529 9.290 5.647 1.00 95.31 89 LEU A CA 1
ATOM 744 C C . LEU A 1 89 ? 6.725 8.678 7.037 1.00 95.31 89 LEU A C 1
ATOM 746 O O . LEU A 1 89 ? 5.771 8.600 7.801 1.00 95.31 89 LEU A O 1
ATOM 750 N N . ASP A 1 90 ? 7.954 8.308 7.412 1.00 96.19 90 ASP A N 1
ATOM 751 C CA . ASP A 1 90 ? 8.253 7.788 8.755 1.00 96.19 90 ASP A CA 1
ATOM 752 C C . ASP A 1 90 ? 7.903 8.801 9.860 1.00 96.19 90 ASP A C 1
ATOM 754 O O . ASP A 1 90 ? 7.282 8.458 10.867 1.00 96.19 90 ASP A O 1
ATOM 758 N N . LYS A 1 91 ? 8.234 10.082 9.661 1.00 95.31 91 LYS A N 1
ATOM 759 C CA . LYS A 1 91 ? 7.836 11.153 10.588 1.00 95.31 91 LYS A CA 1
ATOM 760 C C . LYS A 1 91 ? 6.314 11.317 10.661 1.00 95.31 91 LYS A C 1
ATOM 762 O O . LYS A 1 91 ? 5.781 11.443 11.762 1.00 95.31 91 LYS A O 1
ATOM 767 N N . LEU A 1 92 ? 5.629 11.307 9.516 1.00 96.56 92 LEU A N 1
ATOM 768 C CA . LEU A 1 92 ? 4.173 11.442 9.447 1.00 96.56 92 LEU A CA 1
ATOM 769 C C . LEU A 1 92 ? 3.500 10.279 10.176 1.00 96.56 92 LEU A C 1
ATOM 771 O O . LEU A 1 92 ? 2.620 10.494 11.002 1.00 96.56 92 LEU A O 1
ATOM 775 N N . ASN A 1 93 ? 3.963 9.055 9.923 1.00 95.56 93 ASN A N 1
ATOM 776 C CA . ASN A 1 93 ? 3.456 7.847 10.562 1.00 95.56 93 ASN A CA 1
ATOM 777 C C . ASN A 1 93 ? 3.647 7.895 12.078 1.00 95.56 93 ASN A C 1
ATOM 779 O O . ASN A 1 93 ? 2.725 7.554 12.810 1.00 95.56 93 ASN A O 1
ATOM 783 N N . LYS A 1 94 ? 4.788 8.392 12.571 1.00 96.38 94 LYS A N 1
ATOM 784 C CA . LYS A 1 94 ? 4.993 8.608 14.014 1.00 96.38 94 LYS A CA 1
ATOM 785 C C . LYS A 1 94 ? 3.994 9.606 14.597 1.00 96.38 94 LYS A C 1
ATOM 787 O O . LYS A 1 94 ? 3.446 9.341 15.661 1.00 96.38 94 LYS A O 1
ATOM 792 N N . LYS A 1 95 ? 3.731 10.723 13.912 1.00 95.31 95 LYS A N 1
ATOM 793 C CA . LYS A 1 95 ? 2.758 11.732 14.366 1.00 95.31 95 LYS A CA 1
ATOM 794 C C . LYS A 1 95 ? 1.323 11.187 14.340 1.00 95.31 95 LYS A C 1
ATOM 796 O O . LYS A 1 95 ? 0.586 11.362 15.304 1.00 95.31 95 LYS A O 1
ATOM 801 N N . LYS A 1 96 ? 0.945 10.459 13.285 1.00 95.00 96 LYS A N 1
ATOM 802 C CA . LYS A 1 96 ? -0.350 9.764 13.196 1.00 95.00 96 LYS A CA 1
ATOM 803 C C . LYS A 1 96 ? -0.502 8.690 14.272 1.00 95.00 96 LYS A C 1
ATOM 805 O O . LYS A 1 96 ? -1.573 8.574 14.852 1.00 95.00 96 LYS A O 1
ATOM 810 N N . GLN A 1 97 ? 0.563 7.953 14.584 1.00 94.38 97 GLN A N 1
ATOM 811 C CA . GLN A 1 97 ? 0.545 6.974 15.668 1.00 94.38 97 GLN A CA 1
ATOM 812 C C . GLN A 1 97 ? 0.343 7.651 17.025 1.00 94.38 97 GLN A C 1
ATOM 814 O O . GLN A 1 97 ? -0.495 7.205 17.796 1.00 94.38 97 GLN A O 1
ATOM 819 N N . GLN A 1 98 ? 1.032 8.766 17.290 1.00 95.12 98 GLN A N 1
ATOM 820 C CA . GLN A 1 98 ? 0.802 9.562 18.501 1.00 95.12 98 GLN A CA 1
ATOM 821 C C . GLN A 1 98 ? -0.657 10.014 18.612 1.00 95.12 98 GLN A C 1
ATOM 823 O O . GLN A 1 98 ? -1.256 9.870 19.674 1.00 95.12 98 GLN A O 1
ATOM 828 N N . ARG A 1 99 ? -1.244 10.502 17.510 1.00 94.62 99 ARG A N 1
ATOM 829 C CA . ARG A 1 99 ? -2.671 10.851 17.449 1.00 94.62 99 ARG A CA 1
ATOM 830 C C . ARG A 1 99 ? -3.551 9.656 17.823 1.00 94.62 99 ARG A C 1
ATOM 832 O O . ARG A 1 99 ? -4.415 9.777 18.682 1.00 94.62 99 ARG A O 1
ATOM 839 N N . LEU A 1 100 ? -3.316 8.499 17.204 1.00 92.00 100 LEU A N 1
ATOM 840 C CA . LEU A 1 100 ? -4.072 7.268 17.464 1.00 92.00 100 LEU A CA 1
ATOM 841 C C . LEU A 1 100 ? -3.939 6.778 18.911 1.00 92.00 100 LEU A C 1
ATOM 843 O O . LEU A 1 100 ? -4.909 6.270 19.473 1.00 92.00 100 LEU A O 1
ATOM 847 N N . ASP A 1 101 ? -2.757 6.915 19.507 1.00 93.50 101 ASP A N 1
ATOM 848 C CA . ASP A 1 101 ? -2.500 6.513 20.890 1.00 93.50 101 ASP A CA 1
ATOM 849 C C . ASP A 1 101 ? -3.231 7.430 21.884 1.00 93.50 101 ASP A C 1
ATOM 851 O O . ASP A 1 101 ? -3.776 6.942 22.874 1.00 93.50 101 ASP A O 1
ATOM 855 N N . LEU A 1 102 ? -3.291 8.738 21.602 1.00 93.75 102 LEU A N 1
ATOM 856 C CA . LEU A 1 102 ? -4.010 9.723 22.422 1.00 93.75 102 LEU A CA 1
ATOM 857 C C . LEU A 1 102 ? -5.530 9.571 22.334 1.00 93.75 102 LEU A C 1
ATOM 859 O O . LEU A 1 102 ? -6.213 9.682 23.350 1.00 93.75 102 LEU A O 1
ATOM 863 N N . LEU A 1 103 ? -6.060 9.291 21.140 1.00 93.00 103 LEU A N 1
ATOM 864 C CA . LEU A 1 103 ? -7.491 9.035 20.948 1.00 93.00 103 LEU A CA 1
ATOM 865 C C . LEU A 1 103 ? -7.967 7.807 21.728 1.00 93.00 103 LEU A C 1
ATOM 867 O O . LEU A 1 103 ? -9.106 7.764 22.191 1.00 93.00 103 LEU A O 1
ATOM 871 N N . GLY A 1 104 ? -7.095 6.811 21.901 1.00 90.12 104 GLY A N 1
ATOM 872 C CA . GLY A 1 104 ? -7.415 5.609 22.655 1.00 90.12 104 GLY A CA 1
ATOM 873 C C . GLY A 1 104 ? -8.556 4.814 22.015 1.00 90.12 104 GLY A C 1
ATOM 874 O O . GLY A 1 104 ? -8.546 4.553 20.813 1.00 90.12 104 GLY A O 1
ATOM 875 N N . ASN A 1 105 ? -9.518 4.381 22.833 1.00 90.75 105 ASN A N 1
ATOM 876 C CA . ASN A 1 105 ? -10.654 3.575 22.387 1.00 90.75 105 ASN A CA 1
ATOM 877 C C . ASN A 1 105 ? -11.863 4.463 22.076 1.00 90.75 105 ASN A C 1
ATOM 879 O O . ASN A 1 105 ? -12.600 4.846 22.984 1.00 90.75 105 ASN A O 1
ATOM 883 N N . THR A 1 106 ? -12.075 4.729 20.792 1.00 94.94 106 THR A N 1
ATOM 884 C CA . THR A 1 106 ? -13.231 5.462 20.264 1.00 94.94 106 THR A CA 1
ATOM 885 C C . THR A 1 106 ? -14.252 4.518 19.635 1.00 94.94 106 THR A C 1
ATOM 887 O O . THR A 1 106 ? -13.966 3.342 19.380 1.00 94.94 106 THR A O 1
ATOM 890 N N . CYS A 1 107 ? -15.452 5.032 19.363 1.00 94.38 107 CYS A N 1
ATOM 891 C CA . CYS A 1 107 ? -16.478 4.310 18.613 1.00 94.38 107 CYS A CA 1
ATOM 892 C C . CYS A 1 107 ? -15.972 3.864 17.239 1.00 94.38 107 CYS A C 1
ATOM 894 O O . CYS A 1 107 ? -16.171 2.714 16.857 1.00 94.38 107 CYS A O 1
ATOM 896 N N . GLU A 1 108 ? -15.288 4.758 16.526 1.00 94.38 108 GLU A N 1
ATOM 897 C CA . GLU A 1 108 ? -14.688 4.510 15.217 1.00 94.38 108 GLU A CA 1
ATOM 898 C C . GLU A 1 108 ? -13.651 3.389 15.295 1.00 94.38 108 GLU A C 1
ATOM 900 O O . GLU A 1 108 ? -13.747 2.416 14.550 1.00 94.38 108 GLU A O 1
ATOM 905 N N . ARG A 1 109 ? -12.724 3.459 16.259 1.00 92.06 109 ARG A N 1
ATOM 906 C CA . ARG A 1 109 ? -11.694 2.431 16.432 1.00 92.06 109 ARG A CA 1
ATOM 907 C C . ARG A 1 109 ? -12.293 1.071 16.782 1.00 92.06 109 ARG A C 1
ATOM 909 O O . ARG A 1 109 ? -11.844 0.048 16.269 1.00 92.06 109 ARG A O 1
ATOM 916 N N . TYR A 1 110 ? -13.298 1.040 17.657 1.00 91.06 110 TYR A N 1
ATOM 917 C CA . TYR A 1 110 ? -13.999 -0.199 17.992 1.00 91.06 110 TYR A CA 1
ATOM 918 C C . TYR A 1 110 ? -14.698 -0.793 16.764 1.00 91.06 110 TYR A C 1
ATOM 920 O O . TYR A 1 110 ? -14.579 -1.992 16.507 1.00 91.06 110 TYR A O 1
ATOM 928 N N . ALA A 1 111 ? -15.403 0.044 15.999 1.00 92.25 111 ALA A N 1
ATOM 929 C CA . ALA A 1 111 ? -16.108 -0.367 14.795 1.00 92.25 111 ALA A CA 1
ATOM 930 C C . ALA A 1 111 ? -15.152 -0.897 13.723 1.00 92.25 111 ALA A C 1
ATOM 932 O O . ALA A 1 111 ? -15.405 -1.958 13.156 1.00 92.25 111 ALA A O 1
ATOM 933 N N . GLU A 1 112 ? -14.031 -0.214 13.495 1.00 90.88 112 GLU A N 1
ATOM 934 C CA . GLU A 1 112 ? -13.000 -0.631 12.546 1.00 90.88 112 GLU A CA 1
ATOM 935 C C . GLU A 1 112 ? -12.411 -1.995 12.929 1.00 90.88 112 GLU A C 1
ATOM 937 O O . GLU A 1 112 ? -12.366 -2.902 12.098 1.00 90.88 112 GLU A O 1
ATOM 942 N N . GLN A 1 113 ? -12.038 -2.185 14.201 1.00 88.69 113 GLN A N 1
ATOM 943 C CA . GLN A 1 113 ? -11.506 -3.462 14.690 1.00 88.69 113 GLN A CA 1
ATOM 944 C C . GLN A 1 113 ? -12.513 -4.605 14.529 1.00 88.69 113 GLN A C 1
ATOM 946 O O . GLN A 1 113 ? -12.167 -5.667 14.016 1.00 88.69 113 GLN A O 1
ATOM 951 N N . ARG A 1 114 ? -13.775 -4.394 14.923 1.00 87.44 114 ARG A N 1
ATOM 952 C CA . ARG A 1 114 ? -14.817 -5.426 14.809 1.00 87.44 114 ARG A CA 1
ATOM 953 C C . ARG A 1 114 ? -15.174 -5.747 13.365 1.00 87.44 114 ARG A C 1
ATOM 955 O O . ARG A 1 114 ? -15.358 -6.913 13.034 1.00 87.44 114 ARG A O 1
ATOM 962 N N . THR A 1 115 ? -15.206 -4.740 12.501 1.00 89.38 115 THR A N 1
ATOM 963 C CA . THR A 1 115 ? -15.436 -4.925 11.064 1.00 89.38 115 THR A CA 1
ATOM 964 C C . THR A 1 115 ? -14.283 -5.687 10.418 1.00 89.38 115 THR A C 1
ATOM 966 O O . THR A 1 115 ? -14.511 -6.569 9.591 1.00 89.38 115 THR A O 1
ATOM 969 N N . HIS A 1 116 ? -13.042 -5.399 10.818 1.00 87.81 116 HIS A N 1
ATOM 970 C CA . HIS A 1 116 ? -11.867 -6.131 10.357 1.00 87.81 116 HIS A CA 1
ATOM 971 C C . HIS A 1 116 ? -11.907 -7.605 10.779 1.00 87.81 116 HIS A C 1
ATOM 973 O O . HIS A 1 116 ? -11.728 -8.488 9.936 1.00 87.81 116 HIS A O 1
ATOM 979 N N . ASP A 1 117 ? -12.207 -7.873 12.053 1.00 87.62 117 ASP A N 1
ATOM 980 C CA . ASP A 1 117 ? -12.388 -9.231 12.570 1.00 87.62 117 ASP A CA 1
ATOM 981 C C . ASP A 1 117 ? -13.494 -9.959 11.792 1.00 87.62 117 ASP A C 1
ATOM 983 O O . ASP A 1 117 ? -13.274 -11.058 11.284 1.00 87.62 117 ASP A O 1
ATOM 987 N N . PHE A 1 118 ? -14.658 -9.326 11.618 1.00 85.62 118 PHE A N 1
ATOM 988 C CA . PHE A 1 118 ? -15.779 -9.873 10.850 1.00 85.62 118 PHE A CA 1
ATOM 989 C C . PHE A 1 118 ? -15.376 -10.223 9.411 1.00 85.62 118 PHE A C 1
ATOM 991 O O . PHE A 1 118 ? -15.651 -11.323 8.925 1.00 85.62 118 PHE A O 1
ATOM 998 N N . TYR A 1 119 ? -14.666 -9.317 8.737 1.00 86.50 119 TYR A N 1
ATOM 999 C CA . TYR A 1 119 ? -14.186 -9.520 7.373 1.00 86.50 119 TYR A CA 1
ATOM 1000 C C . TYR A 1 119 ? -13.230 -10.716 7.267 1.00 86.50 119 TYR A C 1
ATOM 1002 O O . TYR A 1 119 ? -13.371 -11.547 6.365 1.00 86.50 119 TYR A O 1
ATOM 1010 N N . ILE A 1 120 ? -12.291 -10.850 8.209 1.00 88.06 120 ILE A N 1
ATOM 1011 C CA . ILE A 1 120 ? -11.389 -12.004 8.272 1.00 88.06 120 ILE A CA 1
ATOM 1012 C C . ILE A 1 120 ? -12.172 -13.283 8.530 1.00 88.06 120 ILE A C 1
ATOM 1014 O O . ILE A 1 120 ? -11.953 -14.287 7.854 1.00 88.06 120 ILE A O 1
ATOM 1018 N N . LEU A 1 121 ? -13.091 -13.277 9.486 1.00 86.31 121 LEU A N 1
ATOM 1019 C CA . LEU A 1 121 ? -13.821 -14.479 9.853 1.00 86.31 121 LEU A CA 1
ATOM 1020 C C . LEU A 1 121 ? -14.729 -14.974 8.716 1.00 86.31 121 LEU A C 1
ATOM 1022 O O . LEU A 1 121 ? -14.794 -16.181 8.473 1.00 86.31 121 LEU A O 1
ATOM 1026 N N . ARG A 1 122 ? -15.306 -14.058 7.926 1.00 85.62 122 ARG A N 1
ATOM 1027 C CA . ARG A 1 122 ? -16.054 -14.371 6.695 1.00 85.62 122 ARG A CA 1
ATOM 1028 C C . ARG A 1 122 ? -15.205 -15.108 5.655 1.00 85.62 122 ARG A C 1
ATOM 1030 O O . ARG A 1 122 ? -15.742 -15.846 4.826 1.00 85.62 122 ARG A O 1
ATOM 1037 N N . SER A 1 123 ? -13.881 -14.957 5.690 1.00 89.56 123 SER A N 1
ATOM 1038 C CA . SER A 1 123 ? -12.995 -15.717 4.804 1.00 89.56 123 SER A CA 1
ATOM 1039 C C . SER A 1 123 ? -12.998 -17.218 5.115 1.00 89.56 123 SER A C 1
ATOM 1041 O O . SER A 1 123 ? -12.734 -18.016 4.220 1.00 89.56 123 SER A O 1
ATOM 1043 N N . PHE A 1 124 ? -13.340 -17.643 6.334 1.00 90.94 124 PHE A N 1
ATOM 1044 C CA . PHE A 1 124 ? -13.345 -19.056 6.701 1.00 90.94 124 PHE A CA 1
ATOM 1045 C C . PHE A 1 124 ? -14.639 -19.747 6.254 1.00 90.94 124 PHE A C 1
ATOM 1047 O O . PHE A 1 124 ? -15.744 -19.272 6.505 1.00 90.94 124 PHE A O 1
ATOM 1054 N N . GLN A 1 125 ? -14.504 -20.903 5.604 1.00 91.25 125 GLN A N 1
ATOM 1055 C CA . GLN A 1 125 ? -15.589 -21.624 4.932 1.00 91.25 125 GLN A CA 1
ATOM 1056 C C . GLN A 1 125 ? -15.588 -23.114 5.307 1.00 91.25 125 GLN A C 1
ATOM 1058 O O . GLN A 1 125 ? -14.530 -23.726 5.515 1.00 91.25 125 GLN A O 1
ATOM 1063 N N . LYS A 1 126 ? -16.782 -23.718 5.384 1.00 91.50 126 LYS A N 1
ATOM 1064 C CA . LYS A 1 126 ? -16.969 -25.158 5.665 1.00 91.50 126 LYS A CA 1
ATOM 1065 C C . LYS A 1 126 ? -16.717 -26.024 4.435 1.00 91.50 126 LYS A C 1
ATOM 1067 O O . LYS A 1 126 ? -16.413 -27.211 4.566 1.00 91.50 126 LYS A O 1
ATOM 1072 N N . ASP A 1 127 ? -16.841 -25.445 3.250 1.00 91.44 127 ASP A N 1
ATOM 1073 C CA . ASP A 1 127 ? -16.766 -26.139 1.976 1.00 91.44 127 ASP A CA 1
ATOM 1074 C C . ASP A 1 127 ? -15.744 -25.496 1.026 1.00 91.44 127 ASP A C 1
ATOM 1076 O O . ASP A 1 127 ? -15.303 -24.361 1.202 1.00 91.44 127 ASP A O 1
ATOM 1080 N N . LYS A 1 128 ? -15.350 -26.254 -0.001 1.00 86.94 128 LYS A N 1
ATOM 1081 C CA . LYS A 1 128 ? -14.345 -25.817 -0.977 1.00 86.94 128 LYS A CA 1
ATOM 1082 C C . LYS A 1 128 ? -14.881 -24.764 -1.955 1.00 86.94 128 LYS A C 1
ATOM 1084 O O . LYS A 1 128 ? -14.078 -24.025 -2.517 1.00 86.94 128 LYS A O 1
ATOM 1089 N N . ALA A 1 129 ? -16.190 -24.736 -2.212 1.00 84.19 129 ALA A N 1
ATOM 1090 C CA . ALA A 1 129 ? -16.790 -23.751 -3.108 1.00 84.19 129 ALA A CA 1
ATOM 1091 C C . ALA A 1 129 ? -16.894 -22.369 -2.438 1.00 84.19 129 ALA A C 1
ATOM 1093 O O . ALA A 1 129 ? -16.930 -21.362 -3.141 1.00 84.19 129 ALA A O 1
ATOM 1094 N N . GLY A 1 130 ? -16.840 -22.317 -1.102 1.00 82.31 130 GLY A N 1
ATOM 1095 C CA . GLY A 1 130 ? -16.899 -21.081 -0.326 1.00 82.31 130 GLY A CA 1
ATOM 1096 C C . GLY A 1 130 ? -18.308 -20.498 -0.285 1.00 82.31 130 GLY A C 1
ATOM 1097 O O . GLY A 1 130 ? -18.471 -19.279 -0.332 1.00 82.31 130 GLY A O 1
ATOM 1098 N N . GLU A 1 131 ? -19.304 -21.384 -0.277 1.00 82.75 131 GLU A N 1
ATOM 1099 C CA . GLU A 1 131 ? -20.724 -21.038 -0.236 1.00 82.75 131 GLU A CA 1
ATOM 1100 C C . GLU A 1 131 ? -21.277 -21.079 1.194 1.00 82.75 131 GLU A C 1
ATOM 1102 O O . GLU A 1 131 ? -22.291 -20.444 1.479 1.00 82.75 131 GLU A O 1
ATOM 1107 N N . ILE A 1 132 ? -20.623 -21.820 2.096 1.00 86.81 132 ILE A N 1
ATOM 1108 C CA . ILE A 1 132 ? -21.073 -22.036 3.468 1.00 86.81 132 ILE A CA 1
ATOM 1109 C C . ILE A 1 132 ? -20.035 -21.456 4.438 1.00 86.81 132 ILE A C 1
ATOM 1111 O O . ILE A 1 132 ? -18.984 -22.081 4.654 1.00 86.81 132 ILE A O 1
ATOM 1115 N N . PRO A 1 133 ? -20.332 -20.317 5.093 1.00 87.38 133 PRO A N 1
ATOM 1116 C CA . PRO A 1 133 ? -19.404 -19.714 6.037 1.00 87.38 133 PRO A CA 1
ATOM 1117 C C . PRO A 1 133 ? -19.148 -20.643 7.230 1.00 87.38 133 PRO A C 1
ATOM 1119 O O . PRO A 1 133 ? -19.994 -21.457 7.624 1.00 87.38 133 PRO A O 1
ATOM 1122 N N . LEU A 1 134 ? -17.945 -20.545 7.801 1.00 88.44 134 LEU A N 1
ATOM 1123 C CA . LEU A 1 134 ? -17.560 -21.333 8.973 1.00 88.44 134 LEU A CA 1
ATOM 1124 C C . LEU A 1 134 ? -18.419 -20.988 10.192 1.00 88.44 134 LEU A C 1
ATOM 1126 O O . LEU A 1 134 ? -18.793 -21.898 10.934 1.00 88.44 134 LEU A O 1
ATOM 1130 N N . TYR A 1 135 ? -18.776 -19.715 10.322 1.00 85.31 135 TYR A N 1
ATOM 1131 C CA . TYR A 1 135 ? -19.610 -19.181 11.388 1.00 85.31 135 TYR A CA 1
ATOM 1132 C C . TYR A 1 135 ? -20.747 -18.350 10.793 1.00 85.31 135 TYR A C 1
ATOM 1134 O O . TYR A 1 135 ? -20.585 -17.684 9.769 1.00 85.31 135 TYR A O 1
ATOM 1142 N N . THR A 1 136 ? -21.902 -18.419 11.432 1.00 80.88 136 THR A N 1
ATOM 1143 C CA . THR A 1 136 ? -23.028 -17.508 11.215 1.00 80.88 136 THR A CA 1
ATOM 1144 C C . THR A 1 136 ? -22.810 -16.192 11.964 1.00 80.88 136 THR A C 1
ATOM 1146 O O . THR A 1 136 ? -21.937 -16.103 12.825 1.00 80.88 136 THR A O 1
ATOM 1149 N N . GLU A 1 137 ? -23.612 -15.170 11.651 1.00 72.25 137 GLU A N 1
ATOM 1150 C CA . GLU A 1 137 ? -23.547 -13.878 12.349 1.00 72.25 137 GLU A CA 1
ATOM 1151 C C . GLU A 1 137 ? -23.784 -14.011 13.857 1.00 72.25 137 GLU A C 1
ATOM 1153 O O . GLU A 1 137 ? -23.057 -13.424 14.649 1.00 72.25 137 GLU A O 1
ATOM 1158 N N . GLU A 1 138 ? -24.739 -14.852 14.253 1.00 74.12 138 GLU A N 1
ATOM 1159 C CA . GLU A 1 138 ? -25.049 -15.127 15.659 1.00 74.12 138 GLU A CA 1
ATOM 1160 C C . GLU A 1 138 ? -23.890 -15.846 16.367 1.00 74.12 138 GLU A C 1
ATOM 1162 O O . GLU A 1 138 ? -23.550 -15.520 17.501 1.00 74.12 138 GLU A O 1
ATOM 1167 N N . GLU A 1 139 ? -23.234 -16.787 15.681 1.00 80.00 139 GLU A N 1
ATOM 1168 C CA . GLU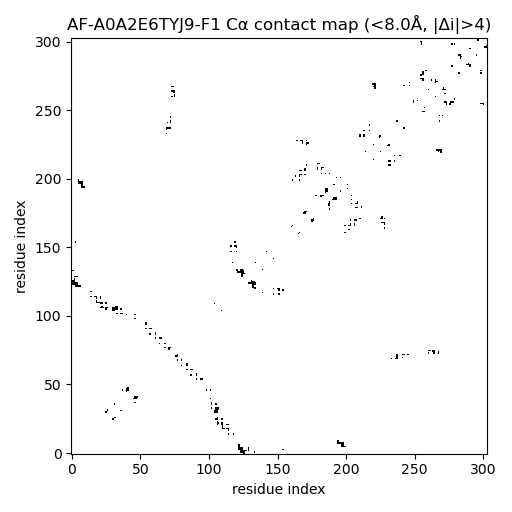 A 1 139 ? -22.072 -17.495 16.225 1.00 80.00 139 GLU A CA 1
ATOM 1169 C C . GLU A 1 139 ? -20.861 -16.566 16.409 1.00 80.00 139 GLU A C 1
ATOM 1171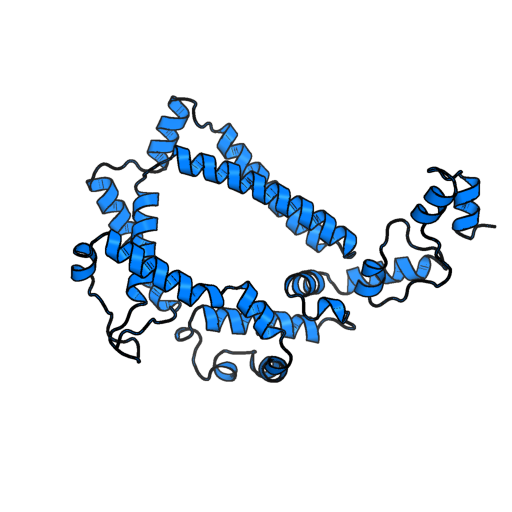 O O . GLU A 1 139 ? -20.036 -16.850 17.274 1.00 80.00 139 GLU A O 1
ATOM 1176 N N . TYR A 1 140 ? -20.741 -15.464 15.650 1.00 74.31 140 TYR A N 1
ATOM 1177 C CA . TYR A 1 140 ? -19.630 -14.513 15.805 1.00 74.31 140 TYR A CA 1
ATOM 1178 C C . TYR A 1 140 ? -19.621 -13.827 17.161 1.00 74.31 140 TYR A C 1
ATOM 1180 O O . TYR A 1 140 ? -18.559 -13.721 17.778 1.00 74.31 140 TYR A O 1
ATOM 1188 N N . ASP A 1 141 ? -20.786 -13.384 17.624 1.00 71.62 141 ASP A N 1
ATOM 1189 C CA . ASP A 1 141 ? -20.913 -12.667 18.893 1.00 71.62 141 ASP A CA 1
ATOM 1190 C C . ASP A 1 141 ? -20.596 -13.567 20.101 1.00 71.62 141 ASP A C 1
ATOM 1192 O O . ASP A 1 141 ? -20.255 -13.073 21.179 1.00 71.62 141 ASP A O 1
ATOM 1196 N N . GLU A 1 142 ? -20.655 -14.888 19.917 1.00 80.25 142 GLU A N 1
ATOM 1197 C CA . GLU A 1 142 ? -20.328 -15.887 20.935 1.00 80.25 142 GLU A CA 1
ATOM 1198 C C . GLU A 1 142 ? -18.849 -16.320 20.924 1.00 80.25 142 GLU A C 1
ATOM 1200 O O . GLU A 1 142 ? -18.407 -17.021 21.842 1.00 80.25 142 GLU A O 1
ATOM 1205 N N . LEU A 1 143 ? -18.058 -15.922 19.917 1.00 83.62 143 LEU A N 1
ATOM 1206 C CA . LEU A 1 143 ? -16.651 -16.320 19.829 1.00 83.62 143 LEU A CA 1
ATOM 1207 C C . LEU A 1 143 ? -15.798 -15.632 20.900 1.00 83.62 143 LEU A C 1
ATOM 1209 O O . LEU A 1 143 ? -15.798 -14.412 21.063 1.00 83.62 143 LEU A O 1
ATOM 1213 N N . ASP A 1 144 ? -14.973 -16.430 21.581 1.00 86.19 144 ASP A N 1
ATOM 1214 C CA . ASP A 1 144 ? -13.985 -15.905 22.521 1.00 86.19 144 ASP A CA 1
ATOM 1215 C C . ASP A 1 144 ? -12.936 -15.044 21.800 1.00 86.19 144 ASP A C 1
ATOM 1217 O O . ASP A 1 144 ? -12.389 -15.432 20.764 1.00 86.19 144 ASP A O 1
ATOM 1221 N N . GLN A 1 145 ? -12.582 -13.900 22.390 1.00 83.81 145 GLN A N 1
ATOM 1222 C CA . GLN A 1 145 ? -11.654 -12.947 21.774 1.00 83.81 145 GLN A CA 1
ATOM 1223 C C . GLN A 1 145 ? -10.254 -13.550 21.541 1.00 83.81 145 GLN A C 1
ATOM 1225 O O . GLN A 1 145 ? -9.580 -13.203 20.566 1.00 83.81 145 GLN A O 1
ATOM 1230 N N . THR A 1 146 ? -9.806 -14.474 22.397 1.00 88.12 146 THR A N 1
ATOM 1231 C CA . THR A 1 146 ? -8.521 -15.180 22.233 1.00 88.12 146 THR A CA 1
ATOM 1232 C C . THR A 1 146 ? -8.563 -16.103 21.022 1.00 88.12 146 THR A C 1
ATOM 1234 O O . THR A 1 146 ? -7.586 -16.229 20.276 1.00 88.12 146 THR A O 1
ATOM 1237 N N . TYR A 1 147 ? -9.711 -16.739 20.803 1.00 87.81 147 TYR A N 1
ATOM 1238 C CA . TYR A 1 147 ? -9.939 -17.587 19.646 1.00 87.81 147 TYR A CA 1
ATOM 1239 C C . TYR A 1 147 ? -10.018 -16.768 18.352 1.00 87.81 147 TYR A C 1
ATOM 1241 O O . TYR A 1 147 ? -9.316 -17.097 17.396 1.00 87.81 147 TYR A O 1
ATOM 1249 N N . VAL A 1 148 ? -10.758 -15.651 18.346 1.00 87.44 148 VAL A N 1
ATOM 1250 C CA . VAL A 1 148 ? -10.799 -14.706 17.211 1.00 87.44 148 VAL A CA 1
ATOM 1251 C C . VAL A 1 148 ? -9.391 -14.235 16.849 1.00 87.44 148 VAL A C 1
ATOM 1253 O O . VAL A 1 148 ? -8.975 -14.360 15.700 1.00 87.44 148 VAL A O 1
ATOM 1256 N N . SER A 1 149 ? -8.604 -13.814 17.842 1.00 88.25 149 SER A N 1
ATOM 1257 C CA . SER A 1 149 ? -7.213 -13.386 17.633 1.00 88.25 149 SER A CA 1
ATOM 1258 C C . SER A 1 149 ? -6.353 -14.491 17.005 1.00 88.25 149 SER A C 1
ATOM 1260 O O . SER A 1 149 ? -5.499 -14.228 16.161 1.00 88.25 149 SER A O 1
ATOM 1262 N N . SER A 1 150 ? -6.591 -15.752 17.381 1.00 89.69 150 SER A N 1
ATOM 1263 C CA . SER A 1 150 ? -5.885 -16.903 16.804 1.00 89.69 150 SER A CA 1
ATOM 1264 C C . SER A 1 150 ? -6.253 -17.126 15.331 1.00 89.69 150 SER A C 1
ATOM 1266 O O . SER A 1 150 ? -5.377 -17.436 14.524 1.00 89.69 150 SER A O 1
ATOM 1268 N N . LEU A 1 151 ? -7.526 -16.937 14.966 1.00 89.75 151 LEU A N 1
ATOM 1269 C CA . LEU A 1 151 ? -7.992 -17.019 13.576 1.00 89.75 151 LEU A CA 1
ATOM 1270 C C . LEU A 1 151 ? -7.433 -15.880 12.719 1.00 89.75 151 LEU A C 1
ATOM 1272 O O . LEU A 1 151 ? -7.003 -16.126 11.594 1.00 89.75 151 LEU A O 1
ATOM 1276 N N . VAL A 1 152 ? -7.378 -14.664 13.266 1.00 89.44 152 VAL A N 1
ATOM 1277 C CA . VAL A 1 152 ? -6.775 -13.496 12.609 1.00 89.44 152 VAL A CA 1
ATOM 1278 C C . VAL A 1 152 ? -5.296 -13.730 12.317 1.00 89.44 152 VAL A C 1
ATOM 1280 O O . VAL A 1 152 ? -4.850 -13.506 11.194 1.00 89.44 152 VAL A O 1
ATOM 1283 N N . ASN A 1 153 ? -4.542 -14.263 13.280 1.00 91.00 153 ASN A N 1
ATOM 1284 C CA . ASN A 1 153 ? -3.135 -14.602 13.063 1.00 91.00 153 ASN A CA 1
ATOM 1285 C C . ASN A 1 153 ? -2.966 -15.674 11.978 1.00 91.00 153 ASN A C 1
ATOM 1287 O O . ASN A 1 153 ? -2.156 -15.498 11.073 1.00 91.00 153 ASN A O 1
ATOM 1291 N N . LEU A 1 154 ? -3.778 -16.737 12.011 1.00 91.00 154 LEU A N 1
ATOM 1292 C CA . LEU A 1 154 ? -3.750 -17.782 10.983 1.00 91.00 154 LEU A CA 1
ATOM 1293 C C . LEU A 1 154 ? -4.054 -17.225 9.584 1.00 91.00 154 LEU A C 1
ATOM 1295 O O . LEU A 1 154 ? -3.396 -17.598 8.613 1.00 91.00 154 LEU A O 1
ATOM 1299 N N . TYR A 1 155 ? -5.049 -16.341 9.478 1.00 91.19 155 TYR A N 1
ATOM 1300 C CA . TYR A 1 155 ? -5.367 -15.652 8.232 1.00 91.19 155 TYR A CA 1
ATOM 1301 C C . TYR A 1 155 ? -4.166 -14.831 7.746 1.00 91.19 155 TYR A C 1
ATOM 1303 O O . TYR A 1 155 ? -3.721 -15.007 6.612 1.00 91.19 155 TYR A O 1
ATOM 1311 N N . ASN A 1 156 ? -3.594 -13.991 8.610 1.00 90.31 156 ASN A N 1
ATOM 1312 C CA . ASN A 1 156 ? -2.459 -13.138 8.260 1.00 90.31 156 ASN A CA 1
ATOM 1313 C C . ASN A 1 156 ? -1.236 -13.950 7.816 1.00 90.31 156 ASN A C 1
ATOM 1315 O O . ASN A 1 156 ? -0.629 -13.614 6.802 1.00 90.31 156 ASN A O 1
ATOM 1319 N N . ASP A 1 157 ? -0.920 -15.053 8.496 1.00 91.00 157 ASP A N 1
ATOM 1320 C CA . ASP A 1 157 ? 0.199 -15.932 8.140 1.00 91.00 157 ASP A CA 1
ATOM 1321 C C . ASP A 1 157 ? 0.046 -16.524 6.731 1.00 91.00 157 ASP A C 1
ATOM 1323 O O . ASP A 1 157 ? 1.002 -16.566 5.952 1.00 91.00 157 ASP A O 1
ATOM 1327 N N . ILE A 1 158 ? -1.169 -16.947 6.373 1.00 88.31 158 ILE A N 1
ATOM 1328 C CA . ILE A 1 158 ? -1.471 -17.506 5.049 1.00 88.31 158 ILE A CA 1
ATOM 1329 C C . ILE A 1 158 ? -1.412 -16.416 3.975 1.00 88.31 158 ILE A C 1
ATOM 1331 O O . ILE A 1 158 ? -0.863 -16.629 2.891 1.00 88.31 158 ILE A O 1
ATOM 1335 N N . PHE A 1 159 ? -1.958 -15.236 4.270 1.00 88.81 159 PHE A N 1
ATOM 1336 C CA . PHE A 1 159 ? -2.039 -14.132 3.317 1.00 88.81 159 PHE A CA 1
ATOM 1337 C C . PHE A 1 159 ? -0.745 -13.318 3.195 1.00 88.81 159 PHE A C 1
ATOM 1339 O O . PHE A 1 159 ? -0.602 -12.568 2.229 1.00 88.81 159 PHE A O 1
ATOM 1346 N N . ASN A 1 160 ? 0.239 -13.530 4.072 1.00 88.69 160 ASN A N 1
ATOM 1347 C CA . ASN A 1 160 ? 1.548 -12.874 4.012 1.00 88.69 160 ASN A CA 1
ATOM 1348 C C . ASN A 1 160 ? 2.326 -13.176 2.713 1.00 88.69 160 ASN A C 1
ATOM 1350 O O . ASN A 1 160 ? 3.200 -12.417 2.318 1.00 88.69 160 ASN A O 1
ATOM 1354 N N . SER A 1 161 ? 1.999 -14.263 2.004 1.00 85.94 161 SER A N 1
ATOM 1355 C CA . SER A 1 161 ? 2.596 -14.565 0.687 1.00 85.94 161 SER A CA 1
ATOM 1356 C C . SER A 1 161 ? 1.893 -13.865 -0.486 1.00 85.94 161 SER A C 1
ATOM 1358 O O . SER A 1 161 ? 2.352 -13.941 -1.622 1.00 85.94 161 SER A O 1
ATOM 1360 N N . PHE A 1 162 ? 0.763 -13.201 -0.235 1.00 89.06 162 PHE A N 1
ATOM 1361 C CA . PHE A 1 162 ? -0.074 -12.549 -1.247 1.00 89.06 162 PHE A CA 1
ATOM 1362 C C . PHE A 1 162 ? -0.036 -11.023 -1.118 1.00 89.06 162 PHE A C 1
ATOM 1364 O O . PHE A 1 162 ? -1.017 -10.338 -1.420 1.00 89.06 162 PHE A O 1
ATOM 1371 N N . THR A 1 163 ? 1.092 -10.480 -0.653 1.00 91.25 163 THR A N 1
ATOM 1372 C CA . THR A 1 163 ? 1.291 -9.030 -0.610 1.00 91.25 163 THR A CA 1
ATOM 1373 C C . THR A 1 163 ? 1.271 -8.443 -2.016 1.00 91.25 163 THR A C 1
ATOM 1375 O O . THR A 1 163 ? 1.528 -9.121 -3.012 1.00 91.25 163 THR A O 1
ATOM 1378 N N . GLU A 1 164 ? 0.971 -7.150 -2.099 1.00 91.75 164 GLU A N 1
ATOM 1379 C CA . GLU A 1 164 ? 1.019 -6.418 -3.362 1.00 91.75 164 GLU A CA 1
ATOM 1380 C C . GLU A 1 164 ? 2.399 -6.521 -4.023 1.00 91.75 164 GLU A C 1
ATOM 1382 O O . GLU A 1 164 ? 2.492 -6.831 -5.206 1.00 91.75 164 GLU A O 1
ATOM 1387 N N . GLU A 1 165 ? 3.459 -6.360 -3.233 1.00 92.56 165 GLU A N 1
ATOM 1388 C CA . GLU A 1 165 ? 4.846 -6.533 -3.662 1.00 92.56 165 GLU A CA 1
ATOM 1389 C C . GLU A 1 165 ? 5.097 -7.938 -4.228 1.00 92.56 165 GLU A C 1
ATOM 1391 O O . GLU A 1 165 ? 5.629 -8.072 -5.328 1.00 92.56 165 GLU A O 1
ATOM 1396 N N . SER A 1 166 ? 4.630 -8.988 -3.542 1.00 93.69 166 SER A N 1
ATOM 1397 C CA . SER A 1 166 ? 4.765 -10.371 -4.024 1.00 93.69 166 SER A CA 1
ATOM 1398 C C . SER A 1 166 ? 4.076 -10.572 -5.376 1.00 93.69 166 SER A C 1
ATOM 1400 O O . SER A 1 166 ? 4.624 -11.228 -6.260 1.00 93.69 166 SER A O 1
ATOM 1402 N N . ILE A 1 167 ? 2.891 -9.978 -5.567 1.00 94.94 167 ILE A N 1
ATOM 1403 C CA . ILE A 1 167 ? 2.164 -10.025 -6.844 1.00 94.94 167 ILE A CA 1
ATOM 1404 C C . ILE A 1 167 ? 2.931 -9.266 -7.930 1.00 94.94 167 ILE A C 1
ATOM 1406 O O . ILE A 1 167 ? 3.041 -9.761 -9.050 1.00 94.94 167 ILE A O 1
ATOM 1410 N N . GLN A 1 168 ? 3.469 -8.085 -7.621 1.00 95.50 168 GLN A N 1
ATOM 1411 C CA . GLN A 1 168 ? 4.255 -7.308 -8.576 1.00 95.50 168 GLN A CA 1
ATOM 1412 C C . GLN A 1 168 ? 5.494 -8.082 -9.042 1.00 95.50 168 GLN A C 1
ATOM 1414 O O . GLN A 1 168 ? 5.706 -8.198 -10.247 1.00 95.50 168 GLN A O 1
ATOM 1419 N N . TYR A 1 169 ? 6.262 -8.671 -8.119 1.00 95.12 169 TYR A N 1
ATOM 1420 C CA . TYR A 1 169 ? 7.411 -9.512 -8.465 1.00 95.12 169 TYR A CA 1
ATOM 1421 C C . TYR A 1 169 ? 7.008 -10.732 -9.300 1.00 95.12 169 TYR A C 1
ATOM 1423 O O . TYR A 1 169 ? 7.640 -10.999 -10.318 1.00 95.12 169 TYR A O 1
ATOM 1431 N N . LEU A 1 170 ? 5.923 -11.425 -8.930 1.00 94.50 170 LEU A N 1
ATOM 1432 C CA . LEU A 1 170 ? 5.414 -12.585 -9.671 1.00 94.50 170 LEU A CA 1
ATOM 1433 C C . LEU A 1 170 ? 5.137 -12.259 -11.146 1.00 94.50 170 LEU A C 1
ATOM 1435 O O . LEU A 1 170 ? 5.466 -13.052 -12.024 1.00 94.50 170 LEU A O 1
ATOM 1439 N N . VAL A 1 171 ? 4.535 -11.099 -11.423 1.00 94.81 171 VAL A N 1
ATOM 1440 C CA . VAL A 1 171 ? 4.190 -10.677 -12.791 1.00 94.81 171 VAL A CA 1
ATOM 1441 C C . VAL A 1 171 ? 5.437 -10.424 -13.650 1.00 94.81 171 VAL A C 1
ATOM 1443 O O . VAL A 1 171 ? 5.386 -10.587 -14.870 1.00 94.81 171 VAL A O 1
ATOM 1446 N N . LEU A 1 172 ? 6.561 -10.049 -13.035 1.00 94.06 172 LEU A N 1
ATOM 1447 C CA . LEU A 1 172 ? 7.826 -9.800 -13.734 1.00 94.06 172 LEU A CA 1
ATOM 1448 C C . LEU A 1 172 ? 8.641 -11.074 -13.996 1.00 94.06 172 LEU A C 1
ATOM 1450 O O . LEU A 1 172 ? 9.633 -11.025 -14.728 1.00 94.06 172 LEU A O 1
ATOM 1454 N N . GLU A 1 173 ? 8.243 -12.215 -13.433 1.00 94.12 173 GLU A N 1
ATOM 1455 C CA . GLU A 1 173 ? 8.955 -13.474 -13.628 1.00 94.12 173 GLU A CA 1
ATOM 1456 C C . GLU A 1 173 ? 8.894 -13.970 -15.079 1.00 94.12 173 GLU A C 1
ATOM 1458 O O . GLU A 1 173 ? 7.927 -13.773 -15.819 1.00 94.12 173 GLU A O 1
ATOM 1463 N N . GLU A 1 174 ? 9.942 -14.678 -15.502 1.00 91.38 174 GLU A N 1
ATOM 1464 C CA . GLU A 1 174 ? 10.086 -15.132 -16.893 1.00 91.38 174 GLU A CA 1
ATOM 1465 C C . GLU A 1 174 ? 8.989 -16.121 -17.301 1.00 91.38 174 GLU A C 1
ATOM 1467 O O . GLU A 1 174 ? 8.478 -16.063 -18.420 1.00 91.38 174 GLU A O 1
ATOM 1472 N N . PHE A 1 175 ? 8.571 -16.996 -16.380 1.00 94.38 175 PHE A N 1
ATOM 1473 C CA . PHE A 1 175 ? 7.478 -17.936 -16.638 1.00 94.38 175 PHE A CA 1
ATOM 1474 C C . PHE A 1 175 ? 6.131 -17.224 -16.828 1.00 94.38 175 PHE A C 1
ATOM 1476 O O . PHE A 1 175 ? 5.206 -17.821 -17.381 1.00 94.38 175 PHE A O 1
ATOM 1483 N N . TYR A 1 176 ? 6.007 -15.980 -16.351 1.00 94.44 176 TYR A N 1
ATOM 1484 C CA . TYR A 1 176 ? 4.770 -15.215 -16.399 1.00 94.44 176 TYR A CA 1
ATOM 1485 C C . TYR A 1 176 ? 4.581 -14.474 -17.734 1.00 94.44 176 TYR A C 1
ATOM 1487 O O . TYR A 1 176 ? 3.458 -14.174 -18.134 1.00 94.44 176 TYR A O 1
ATOM 1495 N N . GLN A 1 177 ? 5.663 -14.235 -18.479 1.00 90.12 177 GLN A N 1
ATOM 1496 C CA . GLN A 1 177 ? 5.661 -13.477 -19.738 1.00 90.12 177 GLN A CA 1
ATOM 1497 C C . GLN A 1 177 ? 4.578 -13.899 -20.754 1.00 90.12 177 GLN A C 1
ATOM 1499 O O . GLN A 1 177 ? 3.950 -13.012 -21.339 1.00 90.12 177 GLN A O 1
ATOM 1504 N N . PRO A 1 178 ? 4.270 -15.200 -20.955 1.00 91.88 178 PRO A N 1
ATOM 1505 C CA . PRO A 1 178 ? 3.198 -15.609 -21.863 1.00 91.88 178 PRO A CA 1
ATOM 1506 C C . PRO A 1 178 ? 1.813 -15.057 -21.490 1.00 91.88 178 PRO A C 1
ATOM 1508 O O . PRO A 1 178 ? 0.967 -14.913 -22.369 1.00 91.88 178 PRO A O 1
ATOM 1511 N N . TYR A 1 179 ? 1.571 -14.734 -20.214 1.00 91.50 179 TYR A N 1
ATOM 1512 C CA . TYR A 1 179 ? 0.276 -14.242 -19.736 1.00 91.50 179 TYR A CA 1
ATOM 1513 C C . TYR A 1 179 ? 0.046 -12.752 -20.016 1.00 91.50 179 TYR A C 1
ATOM 1515 O O . TYR A 1 179 ? -1.108 -12.321 -20.046 1.00 91.50 179 TYR A O 1
ATOM 1523 N N . LEU A 1 180 ? 1.101 -11.965 -20.277 1.00 91.19 180 LEU A N 1
ATOM 1524 C CA . LEU A 1 180 ? 0.978 -10.527 -20.558 1.00 91.19 180 LEU A CA 1
ATOM 1525 C C . LEU A 1 180 ? -0.005 -10.261 -21.709 1.00 91.19 180 LEU A C 1
ATOM 1527 O O . LEU A 1 180 ? -0.862 -9.382 -21.606 1.00 91.19 180 LEU A O 1
ATOM 1531 N N . GLY A 1 181 ? 0.052 -11.075 -22.766 1.00 88.75 181 GLY A N 1
ATOM 1532 C CA . GLY A 1 181 ? -0.800 -10.944 -23.950 1.00 88.75 181 GLY A CA 1
ATOM 1533 C C . GLY A 1 181 ? -2.304 -11.085 -23.693 1.00 88.75 181 GLY A C 1
ATOM 1534 O O . GLY A 1 181 ? -3.085 -10.584 -24.491 1.00 88.75 181 GLY A O 1
ATOM 1535 N N . PHE A 1 182 ? -2.718 -11.698 -22.580 1.00 90.56 182 PHE A N 1
ATOM 1536 C CA . PHE A 1 182 ? -4.128 -11.967 -22.261 1.00 90.56 182 PHE A CA 1
ATOM 1537 C C . PHE A 1 182 ? -4.719 -10.993 -21.234 1.00 90.56 182 PHE A C 1
ATOM 1539 O O . PHE A 1 182 ? -5.840 -11.178 -20.773 1.00 90.56 182 PHE A O 1
ATOM 1546 N N . SER A 1 183 ? -3.959 -9.974 -20.826 1.00 91.00 183 SER A N 1
ATOM 1547 C CA . SER A 1 183 ? -4.302 -9.112 -19.686 1.00 91.00 183 SER A CA 1
ATOM 1548 C C . SER A 1 183 ? -5.287 -7.983 -19.981 1.00 91.00 183 SER A C 1
ATOM 1550 O O . SER A 1 183 ? -5.643 -7.241 -19.067 1.00 91.00 183 SER A O 1
ATOM 1552 N N . ASP A 1 184 ? -5.747 -7.845 -21.224 1.00 86.44 184 ASP A N 1
ATOM 1553 C CA . ASP A 1 184 ? -6.588 -6.716 -21.633 1.00 86.44 184 ASP A CA 1
ATOM 1554 C C . ASP A 1 184 ? -7.970 -6.744 -20.962 1.00 86.44 184 ASP A C 1
ATOM 1556 O O . ASP A 1 184 ? -8.514 -5.688 -20.622 1.00 86.44 184 ASP A O 1
ATOM 1560 N N . ASP A 1 185 ? -8.509 -7.938 -20.698 1.00 88.12 185 ASP A N 1
ATOM 1561 C CA . ASP A 1 185 ? -9.758 -8.112 -19.965 1.00 88.12 185 ASP A CA 1
ATOM 1562 C C . ASP A 1 185 ? -9.772 -9.374 -19.078 1.00 88.12 185 ASP A C 1
ATOM 1564 O O . ASP A 1 185 ? -9.004 -10.321 -19.262 1.00 88.12 185 ASP A O 1
ATOM 1568 N N . SER A 1 186 ? -10.667 -9.388 -18.083 1.00 90.62 186 SER A N 1
ATOM 1569 C CA . SER A 1 186 ? -10.769 -10.487 -17.113 1.00 90.62 186 SER A CA 1
ATOM 1570 C C . SER A 1 186 ? -11.235 -11.808 -17.724 1.00 90.62 186 SER A C 1
ATOM 1572 O O . SER A 1 186 ? -10.912 -12.872 -17.195 1.00 90.62 186 SER A O 1
ATOM 1574 N N . MET A 1 187 ? -12.004 -11.756 -18.814 1.00 92.06 187 MET A N 1
ATOM 1575 C CA . MET A 1 187 ? -12.524 -12.943 -19.486 1.00 92.06 187 MET A CA 1
ATOM 1576 C C . MET A 1 187 ? -11.415 -13.652 -20.259 1.00 92.06 187 MET A C 1
ATOM 1578 O O . MET A 1 187 ? -11.345 -14.874 -20.217 1.00 92.06 187 MET A O 1
ATOM 1582 N N . GLN A 1 188 ? -10.522 -12.914 -20.914 1.00 90.81 188 GLN A N 1
ATOM 1583 C CA . GLN A 1 188 ? -9.350 -13.479 -21.579 1.00 90.81 188 GLN A CA 1
ATOM 1584 C C . GLN A 1 188 ? -8.349 -14.040 -20.571 1.00 90.81 188 GLN A C 1
ATOM 1586 O O . GLN A 1 188 ? -7.810 -15.123 -20.786 1.00 90.81 188 GLN A O 1
ATOM 1591 N N . PHE A 1 189 ? -8.137 -13.332 -19.459 1.00 93.00 189 PHE A N 1
ATOM 1592 C CA . PHE A 1 189 ? -7.125 -13.711 -18.480 1.00 93.00 189 PHE A CA 1
ATOM 1593 C C . PHE A 1 189 ? -7.564 -14.865 -17.558 1.00 93.00 189 PHE A C 1
ATOM 1595 O O . PHE A 1 189 ? -6.813 -15.815 -17.355 1.00 93.00 189 PHE A O 1
ATOM 1602 N N . TYR A 1 190 ? -8.783 -14.807 -17.003 1.00 93.38 190 TYR A N 1
ATOM 1603 C CA . TYR A 1 190 ? -9.294 -15.796 -16.038 1.00 93.38 190 TYR A CA 1
ATOM 1604 C C . TYR A 1 190 ? -10.523 -16.580 -16.515 1.00 93.38 190 TYR A C 1
ATOM 1606 O O . TYR A 1 190 ? -10.964 -17.495 -15.820 1.00 93.38 190 TYR A O 1
ATOM 1614 N N . GLY A 1 191 ? -11.131 -16.227 -17.650 1.00 93.31 191 GLY A N 1
ATOM 1615 C CA . GLY A 1 191 ? -12.377 -16.860 -18.101 1.00 93.31 191 GLY A CA 1
ATOM 1616 C C . GLY A 1 191 ? -13.616 -16.466 -17.291 1.00 93.31 191 GLY A C 1
ATOM 1617 O O . GLY A 1 191 ? -14.667 -17.085 -17.455 1.00 93.31 191 GLY A O 1
ATOM 1618 N N . VAL A 1 192 ? -13.516 -15.463 -16.410 1.00 92.06 192 VAL A N 1
ATOM 1619 C CA . VAL A 1 192 ? -14.609 -15.037 -15.523 1.00 92.06 192 VAL A CA 1
ATOM 1620 C C . VAL A 1 192 ? -14.760 -13.509 -15.496 1.00 92.06 192 VAL A C 1
ATOM 1622 O O . VAL A 1 192 ? -13.788 -12.773 -15.6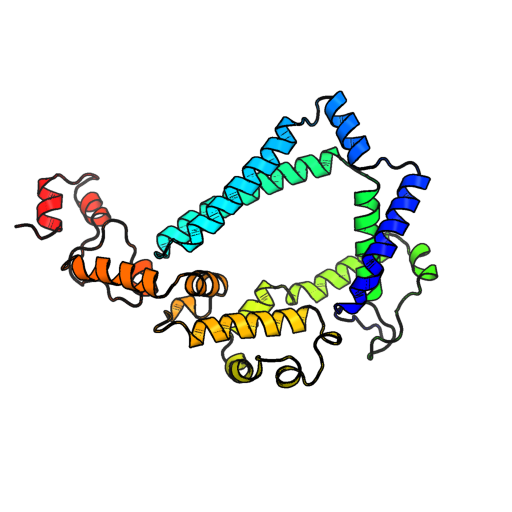99 1.00 92.06 192 VAL A O 1
ATOM 1625 N N . PRO A 1 193 ? -15.983 -12.996 -15.258 1.00 91.12 193 PRO A N 1
ATOM 1626 C CA . PRO A 1 193 ? -16.219 -11.560 -15.195 1.00 91.12 193 PRO A CA 1
ATOM 1627 C C . PRO A 1 193 ? -15.556 -10.939 -13.963 1.00 91.12 193 PRO A C 1
ATOM 1629 O O . PRO A 1 193 ? -15.446 -11.577 -12.916 1.00 91.12 193 PRO A O 1
ATOM 1632 N N . PHE A 1 194 ? -15.190 -9.661 -14.076 1.00 87.00 194 PHE A N 1
ATOM 1633 C CA . PHE A 1 194 ? -14.502 -8.891 -13.034 1.00 87.00 194 PHE A CA 1
ATOM 1634 C C . PHE A 1 194 ? -15.156 -8.995 -11.647 1.00 87.00 194 PHE A C 1
ATOM 1636 O O . PHE A 1 194 ? -14.461 -9.173 -10.654 1.00 87.00 194 PHE A O 1
ATOM 1643 N N . CYS A 1 195 ? -16.490 -8.956 -11.571 1.00 86.69 195 CYS A N 1
ATOM 1644 C CA . CYS A 1 195 ? -17.234 -9.032 -10.309 1.00 86.69 195 CYS A CA 1
ATOM 1645 C C . CYS A 1 195 ? -17.079 -10.363 -9.551 1.00 86.69 195 CYS A C 1
ATOM 1647 O O . CYS A 1 195 ? -17.448 -10.433 -8.383 1.00 86.69 195 CYS A O 1
ATOM 1649 N N . LYS A 1 196 ? -16.551 -11.411 -10.196 1.00 88.75 196 LYS A N 1
ATOM 1650 C CA . LYS A 1 196 ? -16.265 -12.713 -9.573 1.00 88.75 196 LYS A CA 1
ATOM 1651 C C . LYS A 1 196 ? -14.798 -12.889 -9.185 1.00 88.75 196 LYS A C 1
ATOM 1653 O O . LYS A 1 196 ? -14.448 -13.930 -8.634 1.00 88.75 196 LYS A O 1
ATOM 1658 N N . LEU A 1 197 ? -13.941 -11.923 -9.508 1.00 92.12 197 LEU A N 1
ATOM 1659 C CA . LEU A 1 197 ? -12.526 -12.000 -9.186 1.00 92.12 197 LEU A CA 1
ATOM 1660 C C . LEU A 1 197 ? -12.268 -11.615 -7.735 1.00 92.12 197 LEU A C 1
ATOM 1662 O O . LEU A 1 197 ? -12.905 -10.726 -7.172 1.00 92.12 197 LEU A O 1
ATOM 1666 N N . THR A 1 198 ? -11.275 -12.270 -7.152 1.00 92.06 198 THR A N 1
ATOM 1667 C CA . THR A 1 198 ? -10.740 -11.907 -5.842 1.00 92.06 198 THR A CA 1
ATOM 1668 C C . THR A 1 198 ? -9.863 -10.665 -5.954 1.00 92.06 198 THR A C 1
ATOM 1670 O O . THR A 1 198 ? -9.345 -10.350 -7.029 1.00 92.06 198 THR A O 1
ATOM 1673 N N . TYR A 1 199 ? -9.618 -9.974 -4.841 1.00 90.06 199 TYR A N 1
ATOM 1674 C CA . TYR A 1 199 ? -8.719 -8.812 -4.841 1.00 90.06 199 TYR A CA 1
ATOM 1675 C C . TYR A 1 199 ? -7.326 -9.128 -5.383 1.00 90.06 199 TYR A C 1
ATOM 1677 O O . TYR A 1 199 ? -6.764 -8.341 -6.141 1.00 90.06 199 TYR A O 1
ATOM 1685 N N . ASN A 1 200 ? -6.787 -10.300 -5.051 1.00 92.44 200 ASN A N 1
ATOM 1686 C CA . ASN A 1 200 ? -5.470 -10.717 -5.525 1.00 92.44 200 ASN A CA 1
ATOM 1687 C C . ASN A 1 200 ? -5.473 -10.960 -7.039 1.00 92.44 200 ASN A C 1
ATOM 1689 O O . ASN A 1 200 ? -4.534 -10.566 -7.727 1.00 92.44 200 ASN A O 1
ATOM 1693 N N . GLN A 1 201 ? -6.550 -11.539 -7.575 1.00 93.62 201 GLN A N 1
ATOM 1694 C CA . GLN A 1 201 ? -6.714 -11.720 -9.017 1.00 93.62 201 GLN A CA 1
ATOM 1695 C C . GLN A 1 201 ? -6.844 -10.383 -9.753 1.00 93.62 201 GLN A C 1
ATOM 1697 O O . GLN A 1 201 ? -6.227 -10.202 -10.805 1.00 93.62 201 GLN A O 1
ATOM 1702 N N . ILE A 1 202 ? -7.609 -9.444 -9.187 1.00 93.31 202 ILE A N 1
ATOM 1703 C CA . ILE A 1 202 ? -7.763 -8.084 -9.717 1.00 93.31 202 ILE A CA 1
ATOM 1704 C C . ILE A 1 202 ? -6.408 -7.374 -9.735 1.00 93.31 202 ILE A C 1
ATOM 1706 O O . ILE A 1 202 ? -5.996 -6.889 -10.787 1.00 93.31 202 ILE A O 1
ATOM 1710 N N . ARG A 1 203 ? -5.685 -7.369 -8.606 1.00 93.69 203 ARG A N 1
ATOM 1711 C CA . ARG A 1 203 ? -4.334 -6.795 -8.497 1.00 93.69 203 ARG A CA 1
ATOM 1712 C C . ARG A 1 203 ? -3.395 -7.383 -9.541 1.00 93.69 203 ARG A C 1
ATOM 1714 O O . ARG A 1 203 ? -2.727 -6.636 -10.245 1.00 93.69 203 ARG A O 1
ATOM 1721 N N . MET A 1 204 ? -3.392 -8.705 -9.693 1.00 94.56 204 MET A N 1
ATOM 1722 C CA . MET A 1 204 ? -2.550 -9.387 -10.671 1.00 94.56 204 MET A CA 1
ATOM 1723 C C . MET A 1 204 ? -2.838 -8.922 -12.105 1.00 94.56 204 MET A C 1
ATOM 1725 O O . MET A 1 204 ? -1.897 -8.560 -12.808 1.00 94.56 204 MET A O 1
ATOM 1729 N N . ILE A 1 205 ? -4.106 -8.834 -12.533 1.00 94.44 205 ILE A N 1
ATOM 1730 C CA . ILE A 1 205 ? -4.450 -8.285 -13.861 1.00 94.44 205 ILE A CA 1
ATOM 1731 C C . ILE A 1 205 ? -4.007 -6.827 -13.987 1.00 94.44 205 ILE A C 1
ATOM 1733 O O . ILE A 1 205 ? -3.435 -6.453 -15.009 1.00 94.44 205 ILE A O 1
ATOM 1737 N N . VAL A 1 206 ? -4.259 -6.001 -12.970 1.00 93.44 206 VAL A N 1
ATOM 1738 C CA . VAL A 1 206 ? -3.903 -4.576 -12.993 1.00 93.44 206 VAL A CA 1
ATOM 1739 C C . VAL A 1 206 ? -2.396 -4.398 -13.170 1.00 93.44 206 VAL A C 1
ATOM 1741 O O . VAL A 1 206 ? -1.987 -3.713 -14.105 1.00 93.44 206 VAL A O 1
ATOM 1744 N N . TYR A 1 207 ? -1.563 -5.066 -12.365 1.00 95.12 207 TYR A N 1
ATOM 1745 C CA . TYR A 1 207 ? -0.106 -4.996 -12.527 1.00 95.12 207 TYR A CA 1
ATOM 1746 C C . TYR A 1 207 ? 0.366 -5.610 -13.840 1.00 95.12 207 TYR A C 1
ATOM 1748 O O . TYR A 1 207 ? 1.268 -5.065 -14.467 1.00 95.12 207 TYR A O 1
ATOM 1756 N N . THR A 1 208 ? -0.280 -6.677 -14.316 1.00 95.19 208 THR A N 1
ATOM 1757 C CA . THR A 1 208 ? 0.018 -7.246 -15.639 1.00 95.19 208 THR A CA 1
ATOM 1758 C C . THR A 1 208 ? -0.183 -6.212 -16.742 1.00 95.19 208 THR A C 1
ATOM 1760 O O . THR A 1 208 ? 0.694 -6.045 -17.585 1.00 95.19 208 THR A O 1
ATOM 1763 N N . ARG A 1 209 ? -1.288 -5.460 -16.709 1.00 93.25 209 ARG A N 1
ATOM 1764 C CA . ARG A 1 209 ? -1.565 -4.386 -17.675 1.00 93.25 209 ARG A CA 1
ATOM 1765 C C . ARG A 1 209 ? -0.593 -3.221 -17.540 1.00 93.25 209 ARG A C 1
ATOM 1767 O O . ARG A 1 209 ? -0.143 -2.694 -18.554 1.00 93.25 209 ARG A O 1
ATOM 1774 N N . ILE A 1 210 ? -0.269 -2.825 -16.308 1.00 92.56 210 ILE A N 1
ATOM 1775 C CA . ILE A 1 210 ? 0.694 -1.751 -16.044 1.00 92.56 210 ILE A CA 1
ATOM 1776 C C . ILE A 1 210 ? 2.062 -2.126 -16.621 1.00 92.56 210 ILE A C 1
ATOM 1778 O O . ILE A 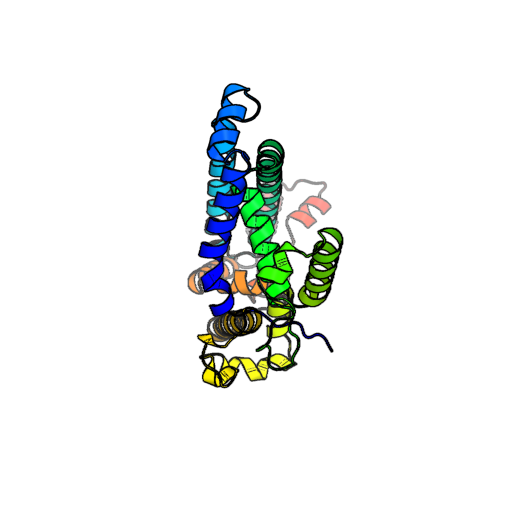1 210 ? 2.602 -1.378 -17.432 1.00 92.56 210 ILE A O 1
ATOM 1782 N N . PHE A 1 211 ? 2.599 -3.300 -16.282 1.00 93.56 211 PHE A N 1
ATOM 1783 C CA . PHE A 1 211 ? 3.909 -3.724 -16.772 1.00 93.56 211 PHE A CA 1
ATOM 1784 C C . PHE A 1 211 ? 3.909 -4.015 -18.275 1.00 93.56 211 PHE A C 1
ATOM 1786 O O . PHE A 1 211 ? 4.839 -3.589 -18.955 1.00 93.56 211 PHE A O 1
ATOM 1793 N N . LYS A 1 212 ? 2.849 -4.625 -18.829 1.00 92.50 212 LYS A N 1
ATOM 1794 C CA . LYS A 1 212 ? 2.666 -4.756 -20.287 1.00 92.50 212 LYS A CA 1
ATOM 1795 C C . LYS A 1 212 ? 2.766 -3.394 -20.978 1.00 92.50 212 LYS A C 1
ATOM 1797 O O . LYS A 1 212 ? 3.580 -3.235 -21.880 1.00 92.50 212 LYS A O 1
ATOM 1802 N N . SER A 1 213 ? 2.009 -2.402 -20.504 1.00 90.62 213 SER A N 1
ATOM 1803 C CA . SER A 1 213 ? 2.041 -1.034 -21.034 1.00 90.62 213 SER A CA 1
ATOM 1804 C C . SER A 1 213 ? 3.440 -0.418 -20.950 1.00 90.62 213 SER A C 1
ATOM 1806 O O . SER A 1 213 ? 3.887 0.230 -21.894 1.00 90.62 213 SER A O 1
ATOM 1808 N N . ILE A 1 214 ? 4.165 -0.640 -19.850 1.00 90.31 214 ILE A N 1
ATOM 1809 C CA . ILE A 1 214 ? 5.540 -0.150 -19.699 1.00 90.31 214 ILE A CA 1
ATOM 1810 C C . ILE A 1 214 ? 6.458 -0.786 -20.750 1.00 90.31 214 ILE A C 1
ATOM 1812 O O . ILE A 1 214 ? 7.180 -0.055 -21.429 1.00 90.31 214 ILE A O 1
ATOM 1816 N N . TYR A 1 215 ? 6.406 -2.109 -20.926 1.00 89.12 215 TYR A N 1
ATOM 1817 C CA . TYR A 1 215 ? 7.218 -2.823 -21.917 1.00 89.12 215 TYR A CA 1
ATOM 1818 C C . TYR A 1 215 ? 6.874 -2.455 -23.366 1.00 89.12 215 TYR A C 1
ATOM 1820 O O . TYR A 1 215 ? 7.768 -2.414 -24.208 1.00 89.12 215 TYR A O 1
ATOM 1828 N N . GLU A 1 216 ? 5.603 -2.185 -23.667 1.00 87.56 216 GLU A N 1
ATOM 1829 C CA . GLU A 1 216 ? 5.144 -1.824 -25.013 1.00 87.56 216 GLU A CA 1
ATOM 1830 C C . GLU A 1 216 ? 5.473 -0.372 -25.377 1.00 87.56 216 GLU A C 1
ATOM 1832 O O . GLU A 1 216 ? 5.886 -0.094 -26.506 1.00 87.56 216 GLU A O 1
ATOM 1837 N N . ASN A 1 217 ? 5.307 0.554 -24.429 1.00 83.19 217 ASN A N 1
ATOM 1838 C CA . ASN A 1 217 ? 5.442 1.984 -24.696 1.00 83.19 217 ASN A CA 1
ATOM 1839 C C . ASN A 1 217 ? 6.872 2.497 -24.551 1.00 83.19 217 ASN A C 1
ATOM 1841 O O . ASN A 1 217 ? 7.205 3.506 -25.161 1.00 83.19 217 ASN A O 1
ATOM 1845 N N . ASN A 1 218 ? 7.737 1.816 -23.796 1.00 78.75 218 ASN A N 1
ATOM 1846 C CA . ASN A 1 218 ? 9.091 2.302 -23.575 1.00 78.75 218 ASN A CA 1
ATOM 1847 C C . ASN A 1 218 ? 10.134 1.476 -24.325 1.00 78.75 218 ASN A C 1
ATOM 1849 O O . ASN A 1 218 ? 10.303 0.275 -24.107 1.00 78.75 218 ASN A O 1
ATOM 1853 N N . ARG A 1 219 ? 10.906 2.152 -25.176 1.00 67.00 219 ARG A N 1
ATOM 1854 C CA . ARG A 1 219 ? 12.001 1.532 -25.928 1.00 67.00 219 ARG A CA 1
ATOM 1855 C C . ARG A 1 219 ? 13.269 1.508 -25.074 1.00 67.00 219 ARG A C 1
ATOM 1857 O O . ARG A 1 219 ? 13.631 2.517 -24.480 1.00 67.00 219 ARG A O 1
ATOM 1864 N N . ASN A 1 220 ? 13.977 0.378 -25.079 1.00 72.94 220 ASN A N 1
ATOM 1865 C CA . ASN A 1 220 ? 15.278 0.192 -24.416 1.00 72.94 220 ASN A CA 1
ATOM 1866 C C . ASN A 1 220 ? 15.245 0.253 -22.877 1.00 72.94 220 ASN A C 1
ATOM 1868 O O . ASN A 1 220 ? 16.089 0.902 -22.264 1.00 72.94 220 ASN A O 1
ATOM 1872 N N . ILE A 1 221 ? 14.304 -0.457 -22.244 1.00 83.00 221 ILE A N 1
ATOM 1873 C CA . ILE A 1 221 ? 14.310 -0.638 -20.784 1.00 83.00 221 ILE A CA 1
ATOM 1874 C C . ILE A 1 221 ? 15.615 -1.347 -20.356 1.00 83.00 221 ILE A C 1
ATOM 1876 O O . ILE A 1 221 ? 15.877 -2.455 -20.839 1.00 83.00 221 ILE A O 1
ATOM 1880 N N . PRO A 1 222 ? 16.411 -0.759 -19.444 1.00 82.25 222 PRO A N 1
ATOM 1881 C CA . PRO A 1 222 ? 17.645 -1.360 -18.939 1.00 82.25 222 PRO A CA 1
ATOM 1882 C C . PRO A 1 222 ? 17.410 -2.722 -18.272 1.00 82.25 222 PRO A C 1
ATOM 1884 O O . PRO A 1 222 ? 16.508 -2.869 -17.448 1.00 82.25 222 PRO A O 1
ATOM 1887 N N . GLU A 1 223 ? 18.264 -3.712 -18.551 1.00 81.31 223 GLU A N 1
ATOM 1888 C CA . GLU A 1 223 ? 18.116 -5.075 -18.001 1.00 81.31 223 GLU A CA 1
ATOM 1889 C C . GLU A 1 223 ? 18.065 -5.109 -16.468 1.00 81.31 223 GLU A C 1
ATOM 1891 O O . GLU A 1 223 ? 17.275 -5.854 -15.891 1.00 81.31 223 GLU A O 1
ATOM 1896 N N . LYS A 1 224 ? 18.854 -4.260 -15.797 1.00 81.44 224 LYS A N 1
ATOM 1897 C CA . LYS A 1 224 ? 18.913 -4.208 -14.328 1.00 81.44 224 LYS A CA 1
ATOM 1898 C C . LYS A 1 224 ? 17.581 -3.826 -13.680 1.00 81.44 224 LYS A C 1
ATOM 1900 O O . LYS A 1 224 ? 17.327 -4.267 -12.567 1.00 81.44 224 LYS A O 1
ATOM 1905 N N . ILE A 1 225 ? 16.738 -3.043 -14.361 1.00 85.81 225 ILE A N 1
ATOM 1906 C CA . ILE A 1 225 ? 15.448 -2.610 -13.806 1.00 85.81 225 ILE A CA 1
ATOM 1907 C C . ILE A 1 225 ? 14.291 -3.521 -14.214 1.00 85.81 225 ILE A C 1
ATOM 1909 O O . ILE A 1 225 ? 13.240 -3.459 -13.596 1.00 85.81 225 ILE A O 1
ATOM 1913 N N . LYS A 1 226 ? 14.457 -4.414 -15.202 1.00 86.25 226 LYS A N 1
ATOM 1914 C CA . LYS A 1 226 ? 13.358 -5.259 -15.711 1.00 86.25 226 LYS A CA 1
ATOM 1915 C C . LYS A 1 226 ? 12.731 -6.195 -14.677 1.00 86.25 226 LYS A C 1
ATOM 1917 O O . LYS A 1 226 ? 11.617 -6.651 -14.908 1.00 86.25 226 LYS A O 1
ATOM 1922 N N . LYS A 1 227 ? 13.439 -6.496 -13.587 1.00 88.50 227 LYS A N 1
ATOM 1923 C CA . LYS A 1 227 ? 12.957 -7.333 -12.476 1.00 88.50 227 LYS A CA 1
ATOM 1924 C C . LYS A 1 227 ? 12.705 -6.536 -11.190 1.00 88.50 227 LYS A C 1
ATOM 1926 O O . LYS A 1 227 ? 12.481 -7.133 -10.145 1.00 88.50 227 LYS A O 1
ATOM 1931 N N . ASP A 1 228 ? 12.760 -5.207 -11.256 1.00 90.81 228 ASP A N 1
ATOM 1932 C CA . ASP A 1 228 ? 12.481 -4.310 -10.134 1.00 90.81 228 ASP A CA 1
ATOM 1933 C C . ASP A 1 228 ? 11.142 -3.591 -10.386 1.00 90.81 228 ASP A C 1
ATOM 1935 O O . ASP A 1 228 ? 11.083 -2.668 -11.208 1.00 90.81 228 ASP A O 1
ATOM 1939 N N . PRO A 1 229 ? 10.056 -3.992 -9.694 1.00 92.00 229 PRO A N 1
ATOM 1940 C CA . PRO A 1 229 ? 8.747 -3.367 -9.841 1.00 92.00 229 PRO A CA 1
ATOM 1941 C C . PRO A 1 229 ? 8.758 -1.856 -9.626 1.00 92.00 229 PRO A C 1
ATOM 1943 O O . PRO A 1 229 ? 8.191 -1.114 -10.429 1.00 92.00 229 PRO A O 1
ATOM 1946 N N . LYS A 1 230 ? 9.429 -1.388 -8.568 1.00 88.81 230 LYS A N 1
ATOM 1947 C CA . LYS A 1 230 ? 9.456 0.030 -8.196 1.00 88.81 230 LYS A CA 1
ATOM 1948 C C . LYS A 1 230 ? 10.187 0.832 -9.266 1.00 88.81 230 LYS A C 1
ATOM 1950 O O . LYS A 1 230 ? 9.678 1.856 -9.715 1.00 88.81 230 LYS A O 1
ATOM 1955 N N . ALA A 1 231 ? 11.341 0.344 -9.723 1.00 86.31 231 ALA A N 1
ATOM 1956 C CA . ALA A 1 231 ? 12.097 1.005 -10.782 1.00 86.31 231 ALA A CA 1
ATOM 1957 C C . ALA A 1 231 ? 11.351 1.012 -12.126 1.00 86.31 231 ALA A C 1
ATOM 1959 O O . ALA A 1 231 ? 11.429 2.006 -12.844 1.00 86.31 231 ALA A O 1
ATOM 1960 N N . LEU A 1 232 ? 10.602 -0.044 -12.464 1.00 89.88 232 LEU A N 1
ATOM 1961 C CA . LEU A 1 232 ? 9.774 -0.066 -13.674 1.00 89.88 232 LEU A CA 1
ATOM 1962 C C . LEU A 1 232 ? 8.619 0.927 -13.614 1.00 89.88 232 LEU A C 1
ATOM 1964 O O . LEU A 1 232 ? 8.370 1.613 -14.603 1.00 89.88 232 LEU A O 1
ATOM 1968 N N . LEU A 1 233 ? 7.923 1.013 -12.479 1.00 88.94 233 LEU A N 1
ATOM 1969 C CA . LEU A 1 233 ? 6.842 1.982 -12.286 1.00 88.94 233 LEU A CA 1
ATOM 1970 C C . LEU A 1 233 ? 7.370 3.417 -12.388 1.00 88.94 233 LEU A C 1
ATOM 1972 O O . LEU A 1 233 ? 6.799 4.229 -13.118 1.00 88.94 233 LEU A O 1
ATOM 1976 N N . ASP A 1 234 ? 8.499 3.703 -11.731 1.00 85.69 234 ASP A N 1
ATOM 1977 C CA . ASP A 1 234 ? 9.174 5.000 -11.813 1.00 85.69 234 ASP A CA 1
ATOM 1978 C C . ASP A 1 234 ? 9.576 5.315 -13.263 1.00 85.69 234 ASP A C 1
ATOM 1980 O O . ASP A 1 234 ? 9.283 6.399 -13.769 1.00 85.69 234 ASP A O 1
ATOM 1984 N N . TYR A 1 235 ? 10.163 4.349 -13.974 1.00 84.56 235 TYR A N 1
ATOM 1985 C CA . TYR A 1 235 ? 10.548 4.502 -15.376 1.00 84.56 235 TYR A CA 1
ATOM 1986 C C . TYR A 1 235 ? 9.349 4.731 -16.297 1.00 84.56 235 TYR A C 1
ATOM 1988 O O . TYR A 1 235 ? 9.403 5.591 -17.174 1.00 84.56 235 TYR A O 1
ATOM 1996 N N . GLY A 1 236 ? 8.262 3.986 -16.103 1.00 84.00 236 GLY A N 1
ATOM 1997 C CA . GLY A 1 236 ? 7.034 4.098 -16.885 1.00 84.00 236 GLY A CA 1
ATOM 1998 C C . GLY A 1 236 ? 6.263 5.398 -16.660 1.00 84.00 236 GLY A C 1
ATOM 1999 O O . GLY A 1 236 ? 5.482 5.792 -17.520 1.00 84.00 236 GLY A O 1
ATOM 2000 N N . SER A 1 237 ? 6.478 6.058 -15.520 1.00 81.69 237 SER A N 1
ATOM 2001 C CA . SER A 1 237 ? 5.809 7.317 -15.178 1.00 81.69 237 SER A CA 1
ATOM 2002 C C . SER A 1 237 ? 6.389 8.548 -15.884 1.00 81.69 237 SER A C 1
ATOM 2004 O O . SER A 1 237 ? 5.698 9.557 -16.005 1.00 81.69 237 SER A O 1
ATOM 2006 N N . ILE A 1 238 ? 7.633 8.462 -16.365 1.00 81.94 238 ILE A N 1
ATOM 2007 C CA . ILE A 1 238 ? 8.330 9.549 -17.060 1.00 81.94 238 ILE A CA 1
ATOM 2008 C C . ILE A 1 238 ? 7.977 9.515 -18.549 1.00 81.94 238 ILE A C 1
ATOM 2010 O O . ILE A 1 238 ? 8.038 8.452 -19.174 1.00 81.94 238 ILE A O 1
ATOM 2014 N N . SER A 1 239 ? 7.699 10.675 -19.147 1.00 79.00 239 SER A N 1
ATOM 2015 C CA . SER A 1 239 ? 7.406 10.753 -20.582 1.00 79.00 239 SER A CA 1
ATOM 2016 C C . SER A 1 239 ? 8.638 10.480 -21.460 1.00 79.00 239 SER A C 1
ATOM 2018 O O . SER A 1 239 ? 9.770 10.829 -21.113 1.00 79.00 239 SER A O 1
ATOM 2020 N N . ASP A 1 240 ? 8.426 9.908 -22.650 1.00 77.00 240 ASP A N 1
ATOM 2021 C CA . ASP A 1 240 ? 9.504 9.695 -23.629 1.00 77.00 240 ASP A CA 1
ATOM 2022 C C . ASP A 1 240 ? 10.193 11.008 -24.024 1.00 77.00 240 ASP A C 1
ATOM 2024 O O . ASP A 1 240 ? 11.410 11.050 -24.194 1.00 77.00 240 ASP A O 1
ATOM 2028 N N . GLU A 1 241 ? 9.441 12.109 -24.108 1.00 79.38 241 GLU A N 1
ATOM 2029 C CA . GLU A 1 241 ? 9.994 13.430 -24.411 1.00 79.38 241 GLU A CA 1
ATOM 2030 C C . GLU A 1 241 ? 10.998 13.901 -23.355 1.00 79.38 241 GLU A C 1
ATOM 2032 O O . GLU A 1 241 ? 12.017 14.502 -23.692 1.00 79.38 241 GLU A O 1
ATOM 2037 N N . GLU A 1 242 ? 10.721 13.661 -22.074 1.00 80.00 242 GLU A N 1
ATOM 2038 C CA . GLU A 1 242 ? 11.622 14.026 -20.978 1.00 80.00 242 GLU A CA 1
ATOM 2039 C C . GLU A 1 242 ? 12.874 13.152 -20.969 1.00 80.00 242 GLU A C 1
ATOM 2041 O O . GLU A 1 242 ? 13.975 13.666 -20.752 1.00 80.00 242 GLU A O 1
ATOM 2046 N N . LYS A 1 243 ? 12.726 11.859 -21.282 1.00 79.38 243 LYS A N 1
ATOM 2047 C CA . LYS A 1 243 ? 13.859 10.938 -21.444 1.00 79.38 243 LYS A CA 1
ATOM 2048 C C . LYS A 1 243 ? 14.763 11.378 -22.589 1.00 79.38 243 LYS A C 1
ATOM 2050 O O . LYS A 1 243 ? 15.968 11.499 -22.385 1.00 79.38 243 LYS A O 1
ATOM 2055 N N . GLU A 1 244 ? 14.203 11.671 -23.760 1.00 80.81 244 GLU A N 1
ATOM 2056 C CA . GLU A 1 244 ? 14.968 12.110 -24.934 1.00 80.81 244 GLU A CA 1
ATOM 2057 C C . GLU A 1 244 ? 15.621 13.483 -24.723 1.00 80.81 244 GLU A C 1
ATOM 2059 O O . GLU A 1 244 ? 16.805 13.646 -25.010 1.00 80.81 244 GLU A O 1
ATOM 2064 N N . LYS A 1 245 ? 14.915 14.452 -24.120 1.00 83.50 245 LYS A N 1
ATOM 2065 C CA . LYS A 1 245 ? 15.512 15.745 -23.722 1.00 83.50 245 LYS A CA 1
ATOM 2066 C C . LYS A 1 245 ? 16.674 15.572 -22.749 1.00 83.50 245 LYS A C 1
ATOM 2068 O O . LYS A 1 245 ? 17.600 16.382 -22.749 1.00 83.50 245 LYS A O 1
ATOM 2073 N N . MET A 1 246 ? 16.606 14.579 -21.864 1.00 81.12 246 MET A N 1
ATOM 2074 C CA . MET A 1 246 ? 17.705 14.308 -20.947 1.00 81.12 246 MET A CA 1
ATOM 2075 C C . MET A 1 246 ? 18.870 13.645 -21.681 1.00 81.12 246 MET A C 1
ATOM 2077 O O . MET A 1 246 ? 19.994 14.108 -21.519 1.00 81.12 246 MET A O 1
ATOM 2081 N N . LYS A 1 247 ? 18.620 12.639 -22.530 1.00 80.50 247 LYS A N 1
ATOM 2082 C CA . LYS A 1 247 ? 19.655 12.003 -23.363 1.00 80.50 247 LYS A CA 1
ATOM 2083 C C . LYS A 1 247 ? 20.395 13.011 -24.236 1.00 80.50 247 LYS A C 1
ATOM 2085 O O . LYS A 1 247 ? 21.620 13.028 -24.205 1.00 80.50 247 LYS A O 1
ATOM 2090 N N . SER A 1 248 ? 19.680 13.908 -24.919 1.00 80.31 248 SER A N 1
ATOM 2091 C CA . SER A 1 248 ? 20.310 14.919 -25.776 1.00 80.31 248 SER A CA 1
ATOM 2092 C C . SER A 1 248 ? 21.282 15.804 -24.990 1.00 80.31 248 SER A C 1
ATOM 2094 O O . SER A 1 248 ? 22.372 16.088 -25.463 1.00 80.31 248 SER A O 1
ATOM 2096 N N . LYS A 1 249 ? 20.957 16.162 -23.738 1.00 80.00 249 LYS A N 1
ATOM 2097 C CA . LYS A 1 249 ? 21.874 16.915 -22.861 1.00 80.00 249 LYS A CA 1
ATOM 2098 C C . LYS A 1 249 ? 23.146 16.146 -22.497 1.00 80.00 249 LYS A C 1
ATOM 2100 O O . LYS A 1 249 ? 24.160 16.779 -22.220 1.00 80.00 249 LYS A O 1
ATOM 2105 N N . PHE A 1 250 ? 23.092 14.816 -22.430 1.00 72.81 250 PHE A N 1
ATOM 2106 C CA . PHE A 1 250 ? 24.276 13.984 -22.207 1.00 72.81 250 PHE A CA 1
ATOM 2107 C C . PHE A 1 250 ? 25.108 13.810 -23.482 1.00 72.81 250 PHE A C 1
ATOM 2109 O O . PHE A 1 250 ? 26.330 13.737 -23.386 1.00 72.81 250 PHE A O 1
ATOM 2116 N N . GLU A 1 251 ? 24.473 13.766 -24.654 1.00 72.88 251 GLU A N 1
ATOM 2117 C CA . GLU A 1 251 ? 25.158 13.709 -25.953 1.00 72.88 251 GLU A CA 1
ATOM 2118 C C . GLU A 1 251 ? 25.831 15.047 -26.304 1.00 72.88 251 GLU A C 1
ATOM 2120 O O . GLU A 1 251 ? 26.994 15.062 -26.703 1.00 72.88 251 GLU A O 1
ATOM 2125 N N . ASP A 1 252 ? 25.152 16.172 -26.054 1.00 69.81 252 ASP A N 1
ATOM 2126 C CA . ASP A 1 252 ? 25.664 17.536 -26.264 1.00 69.81 252 ASP A CA 1
ATOM 2127 C C . ASP A 1 252 ? 26.844 17.890 -25.337 1.00 69.81 252 ASP A C 1
ATOM 2129 O O . ASP A 1 252 ? 27.541 18.880 -25.561 1.00 69.81 252 ASP A O 1
ATOM 2133 N N . ALA A 1 253 ? 27.088 17.100 -24.285 1.00 62.44 253 ALA A N 1
ATOM 2134 C CA . ALA A 1 253 ? 28.188 17.314 -23.344 1.00 62.44 253 ALA A CA 1
ATOM 2135 C C . ALA A 1 253 ? 29.574 16.908 -23.898 1.00 62.44 253 ALA A C 1
ATOM 2137 O O . ALA A 1 253 ? 30.556 16.971 -23.160 1.00 62.44 253 ALA A O 1
ATOM 2138 N N . ASP A 1 254 ? 29.662 16.501 -25.171 1.00 51.25 254 ASP A N 1
ATOM 2139 C CA . ASP A 1 254 ? 30.882 16.375 -25.991 1.00 51.25 254 ASP A CA 1
ATOM 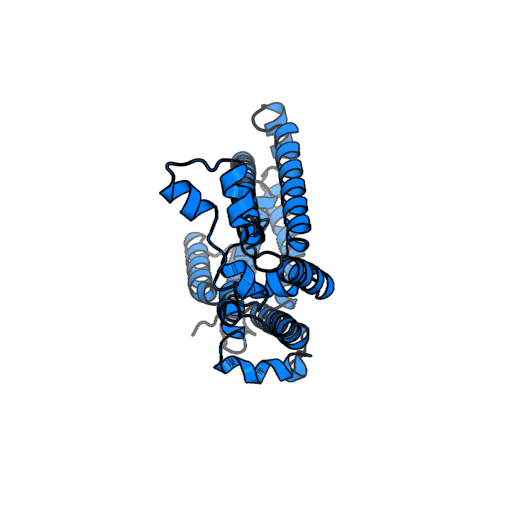2140 C C . ASP A 1 254 ? 32.089 15.747 -25.254 1.00 51.25 254 ASP A C 1
ATOM 2142 O O . ASP A 1 254 ? 33.189 16.292 -25.170 1.00 51.25 254 ASP A O 1
ATOM 2146 N N . GLY A 1 255 ? 31.865 14.575 -24.646 1.00 52.34 255 GLY A N 1
ATOM 2147 C CA . GLY A 1 255 ? 32.896 13.795 -23.946 1.00 52.34 255 GLY A CA 1
ATOM 2148 C C . GLY A 1 255 ? 33.137 14.171 -22.478 1.00 52.34 255 GLY A C 1
ATOM 2149 O O . GLY A 1 255 ? 33.836 13.433 -21.776 1.00 52.34 255 GLY A O 1
ATOM 2150 N N . ALA A 1 256 ? 32.524 15.244 -21.971 1.00 52.12 256 ALA A N 1
ATOM 2151 C CA . ALA A 1 256 ? 32.496 15.549 -20.546 1.00 52.12 256 ALA A CA 1
ATOM 2152 C C . ALA A 1 256 ? 31.364 14.772 -19.850 1.00 52.12 256 ALA A C 1
ATOM 2154 O O . ALA A 1 256 ? 30.216 14.764 -20.288 1.00 52.12 256 ALA A O 1
ATOM 2155 N N . THR A 1 257 ? 31.674 14.119 -18.724 1.00 60.69 257 THR A N 1
ATOM 2156 C CA . THR A 1 257 ? 30.628 13.527 -17.867 1.00 60.69 257 THR A CA 1
ATOM 2157 C C . THR A 1 257 ? 29.757 14.664 -17.334 1.00 60.69 257 THR A C 1
ATOM 2159 O O . THR A 1 257 ? 30.301 15.610 -16.759 1.00 60.69 257 THR A O 1
ATOM 2162 N N . LEU A 1 258 ? 28.427 14.574 -17.466 1.00 66.50 258 LEU A N 1
ATOM 2163 C CA . LEU A 1 258 ? 27.525 15.533 -16.822 1.00 66.50 258 LEU A CA 1
ATOM 2164 C C . LEU A 1 258 ? 27.835 15.579 -15.315 1.00 66.50 258 LEU A C 1
ATOM 2166 O O . LEU A 1 258 ? 27.821 14.548 -14.637 1.00 66.50 258 LEU A O 1
ATOM 2170 N N . VAL A 1 259 ? 28.161 16.766 -14.796 1.00 62.53 259 VAL A N 1
ATOM 2171 C CA . VAL A 1 259 ? 28.605 16.939 -13.405 1.00 62.53 259 VAL A CA 1
ATOM 2172 C C . VAL A 1 259 ? 27.503 16.468 -12.454 1.00 62.53 259 VAL A C 1
ATOM 2174 O O . VAL A 1 259 ? 26.444 17.084 -12.374 1.00 62.53 259 VAL A O 1
ATOM 2177 N N . GLY A 1 260 ? 27.769 15.379 -11.727 1.00 64.38 260 GLY A N 1
ATOM 2178 C CA . GLY A 1 260 ? 26.848 14.791 -10.749 1.00 64.38 260 GLY A CA 1
ATOM 2179 C C . GLY A 1 260 ? 26.047 13.575 -11.231 1.00 64.38 260 GLY A C 1
ATOM 2180 O O . GLY A 1 260 ? 25.383 12.965 -10.400 1.00 64.38 260 GLY A O 1
ATOM 2181 N N . ALA A 1 261 ? 26.134 13.188 -12.508 1.00 76.31 261 ALA A N 1
ATOM 2182 C CA . ALA A 1 261 ? 25.495 11.969 -13.012 1.00 76.31 261 ALA A CA 1
ATOM 2183 C C . ALA A 1 261 ? 26.280 10.704 -12.621 1.00 76.31 261 ALA A C 1
ATOM 2185 O O . ALA A 1 261 ? 27.513 10.681 -12.704 1.00 76.31 261 ALA A O 1
ATOM 2186 N N . THR A 1 262 ? 25.571 9.652 -12.207 1.00 81.31 262 THR A N 1
ATOM 2187 C CA . THR A 1 262 ? 26.156 8.355 -11.829 1.00 81.31 262 THR A CA 1
ATOM 2188 C C . THR A 1 262 ? 26.197 7.384 -13.009 1.00 81.31 262 THR A C 1
ATOM 2190 O O . THR A 1 262 ? 25.513 7.582 -14.006 1.00 81.31 262 THR A O 1
ATOM 2193 N N . ASP A 1 263 ? 26.970 6.298 -12.901 1.00 77.12 263 ASP A N 1
ATOM 2194 C CA . ASP A 1 263 ? 26.974 5.229 -13.917 1.00 77.12 263 ASP A CA 1
ATOM 2195 C C . ASP A 1 263 ? 25.582 4.613 -14.113 1.00 77.12 263 ASP A C 1
ATOM 2197 O O . ASP A 1 263 ? 25.172 4.335 -15.239 1.00 77.12 263 ASP A O 1
ATOM 2201 N N . GLU A 1 264 ? 24.830 4.480 -13.020 1.00 78.81 264 GLU A N 1
ATOM 2202 C CA . GLU A 1 264 ? 23.441 4.023 -13.043 1.00 78.81 264 GLU A CA 1
ATOM 2203 C C . GLU A 1 264 ? 22.537 4.969 -13.839 1.00 78.81 264 GLU A C 1
ATOM 2205 O O . GLU A 1 264 ? 21.624 4.491 -14.498 1.00 78.81 264 GLU A O 1
ATOM 2210 N N . ASP A 1 265 ? 22.801 6.280 -13.854 1.00 82.31 265 ASP A N 1
ATOM 2211 C CA . ASP A 1 265 ? 22.025 7.235 -14.653 1.00 82.31 265 ASP A CA 1
ATOM 2212 C C . ASP A 1 265 ? 22.234 7.042 -16.161 1.00 82.31 265 ASP A C 1
ATOM 2214 O O . ASP A 1 265 ? 21.273 7.093 -16.931 1.00 82.31 265 ASP A O 1
ATOM 2218 N N . TYR A 1 266 ? 23.477 6.789 -16.592 1.00 76.56 266 TYR A N 1
ATOM 2219 C CA . TYR A 1 266 ? 23.776 6.483 -17.996 1.00 76.56 266 TYR A CA 1
ATOM 2220 C C . TYR A 1 266 ? 23.108 5.173 -18.412 1.00 76.56 266 TYR A C 1
ATOM 2222 O O . TYR A 1 266 ? 22.419 5.130 -19.431 1.00 76.56 266 TYR A O 1
ATOM 2230 N N . GLU A 1 267 ? 23.254 4.124 -17.599 1.00 78.19 267 GLU A N 1
ATOM 2231 C CA . GLU A 1 267 ? 22.621 2.830 -17.856 1.00 78.19 267 GLU A CA 1
ATOM 2232 C C . GLU A 1 267 ? 21.091 2.932 -17.867 1.00 78.19 267 GLU A C 1
ATOM 2234 O O . GLU A 1 267 ? 20.457 2.356 -18.749 1.00 78.19 267 GLU A O 1
ATOM 2239 N N . TYR A 1 268 ? 20.498 3.688 -16.936 1.00 78.62 268 TYR A N 1
ATOM 2240 C CA . TYR A 1 268 ? 19.052 3.894 -16.830 1.00 78.62 268 TYR A CA 1
ATOM 2241 C C . TYR A 1 268 ? 18.462 4.560 -18.078 1.00 78.62 268 TYR A C 1
ATOM 2243 O O . TYR A 1 268 ? 17.347 4.251 -18.501 1.00 78.62 268 TYR A O 1
ATOM 2251 N N . LEU A 1 269 ? 19.243 5.434 -18.713 1.00 78.56 269 LEU A N 1
ATOM 2252 C CA . LEU A 1 269 ? 18.903 6.079 -19.977 1.00 78.56 269 LEU A CA 1
ATOM 2253 C C . LEU A 1 269 ? 19.313 5.261 -21.212 1.00 78.56 269 LEU A C 1
ATOM 2255 O O . LEU A 1 269 ? 19.087 5.707 -22.335 1.00 78.56 269 LEU A O 1
ATOM 2259 N N . GLY A 1 270 ? 19.890 4.069 -21.042 1.00 73.81 270 GLY A N 1
ATOM 2260 C CA . GLY A 1 270 ? 20.348 3.231 -22.152 1.00 73.81 270 GLY A CA 1
ATOM 2261 C C . GLY A 1 270 ? 21.553 3.810 -22.902 1.00 73.81 270 GLY A C 1
ATOM 2262 O O . GLY A 1 270 ? 21.728 3.524 -24.085 1.00 73.81 270 GLY A O 1
ATOM 2263 N N . MET A 1 271 ? 22.367 4.632 -22.237 1.00 72.19 271 MET A N 1
ATOM 2264 C CA . MET A 1 271 ? 23.578 5.246 -22.782 1.00 72.19 271 MET A CA 1
ATOM 2265 C C . MET A 1 271 ? 24.838 4.566 -22.236 1.00 72.19 271 MET A C 1
ATOM 2267 O O . MET A 1 271 ? 24.890 4.123 -21.091 1.00 72.19 271 MET A O 1
ATOM 2271 N N . THR A 1 272 ? 25.899 4.524 -23.041 1.00 65.00 272 THR A N 1
ATOM 2272 C CA . THR A 1 272 ? 27.238 4.134 -22.577 1.00 65.00 272 THR A CA 1
ATOM 2273 C C . THR A 1 272 ? 28.005 5.359 -22.104 1.00 65.00 272 THR A C 1
ATOM 2275 O O . THR A 1 272 ? 28.115 6.337 -22.844 1.00 65.00 272 THR A O 1
ATOM 2278 N N . ARG A 1 273 ? 28.588 5.298 -20.903 1.00 64.88 273 ARG A N 1
ATOM 2279 C CA . ARG A 1 273 ? 29.444 6.376 -20.397 1.00 64.88 273 ARG A CA 1
ATOM 2280 C C . ARG A 1 273 ? 30.658 6.580 -21.324 1.00 64.88 273 ARG A C 1
ATOM 2282 O O . ARG A 1 273 ? 31.265 5.592 -21.747 1.00 64.88 273 ARG A O 1
ATOM 2289 N N . PRO A 1 274 ? 31.065 7.827 -21.620 1.00 59.97 274 PRO A N 1
ATOM 2290 C CA . PRO A 1 274 ? 32.284 8.078 -22.380 1.00 59.97 274 PRO A CA 1
ATOM 2291 C C . PRO A 1 274 ? 33.514 7.521 -21.643 1.00 59.97 274 PRO A C 1
ATOM 2293 O O . PRO A 1 274 ? 33.757 7.868 -20.487 1.00 59.97 274 PRO A O 1
ATOM 2296 N N . ASN A 1 275 ? 34.336 6.713 -22.325 1.00 51.22 275 ASN A N 1
ATOM 2297 C CA . ASN A 1 275 ? 35.558 6.079 -21.788 1.00 51.22 275 ASN A CA 1
ATOM 2298 C C . ASN A 1 275 ? 36.644 7.064 -21.277 1.00 51.22 275 ASN A C 1
ATOM 2300 O O . ASN A 1 275 ? 37.686 6.624 -20.798 1.00 51.22 275 ASN A O 1
ATOM 2304 N N . GLN A 1 276 ? 36.435 8.382 -21.381 1.00 47.72 276 GLN A N 1
ATOM 2305 C CA . GLN A 1 276 ? 37.371 9.435 -20.953 1.00 47.72 276 GLN A CA 1
ATOM 2306 C C . GLN A 1 276 ? 36.813 10.378 -19.874 1.00 47.72 276 GLN A C 1
ATOM 2308 O O . GLN A 1 276 ? 37.480 11.332 -19.483 1.00 47.72 276 GLN A O 1
ATOM 2313 N N . GLY A 1 277 ? 35.612 10.120 -19.358 1.00 46.25 277 GLY A N 1
ATOM 2314 C CA . GLY A 1 277 ? 35.000 10.969 -18.345 1.00 46.25 277 GLY A CA 1
ATOM 2315 C C . GLY A 1 277 ? 35.542 10.692 -16.943 1.00 46.25 277 GLY A C 1
ATOM 2316 O O . GLY A 1 277 ? 34.923 9.937 -16.192 1.00 46.25 277 GLY A O 1
ATOM 2317 N N . VAL A 1 278 ? 36.679 11.284 -16.565 1.00 49.16 278 VAL A N 1
ATOM 2318 C CA . VAL A 1 278 ? 37.178 11.182 -15.184 1.00 49.16 278 VAL A CA 1
ATOM 2319 C C . VAL A 1 278 ? 36.156 11.828 -14.244 1.00 49.16 278 VAL A C 1
ATOM 2321 O O . VAL A 1 278 ? 35.720 12.961 -14.448 1.00 49.16 278 VAL A O 1
ATOM 2324 N N . SER A 1 279 ? 35.714 11.089 -13.224 1.00 48.78 279 SER A N 1
ATOM 2325 C CA . SER A 1 279 ? 34.813 11.634 -12.208 1.00 48.78 279 SER A CA 1
ATOM 2326 C C . SER A 1 279 ? 35.537 12.755 -11.461 1.00 48.78 279 SER A C 1
ATOM 2328 O O . SER A 1 279 ? 36.541 12.492 -10.794 1.00 48.78 279 SER A O 1
ATOM 2330 N N . LEU A 1 280 ? 35.018 13.993 -11.514 1.00 51.00 280 LEU A N 1
ATOM 2331 C CA . LEU A 1 280 ? 35.582 15.131 -10.766 1.00 51.00 280 LEU A CA 1
ATOM 2332 C C . LEU A 1 280 ? 35.788 14.790 -9.282 1.00 51.00 280 LEU A C 1
ATOM 2334 O O . LEU A 1 280 ? 36.714 15.289 -8.645 1.00 51.00 280 LEU A O 1
ATOM 2338 N N . HIS A 1 281 ? 34.941 13.918 -8.730 1.00 47.41 281 HIS A N 1
ATOM 2339 C CA . HIS A 1 281 ? 35.028 13.478 -7.346 1.00 47.41 281 HIS A CA 1
ATOM 2340 C C . HIS A 1 281 ? 36.260 12.595 -7.081 1.00 47.41 281 HIS A C 1
ATOM 2342 O O . HIS A 1 281 ? 36.944 12.776 -6.074 1.00 47.41 281 HIS A O 1
ATOM 2348 N N . GLU A 1 282 ? 36.595 11.675 -7.990 1.00 54.41 282 GLU A N 1
ATOM 2349 C CA . GLU A 1 282 ? 37.803 10.846 -7.879 1.00 54.41 282 GLU A CA 1
ATOM 2350 C C . GLU A 1 282 ? 39.079 11.671 -8.053 1.00 54.41 282 GLU A C 1
ATOM 2352 O O . GLU A 1 282 ? 40.096 11.416 -7.403 1.00 54.41 282 GLU A O 1
ATOM 2357 N N . GLU A 1 283 ? 39.025 12.695 -8.896 1.00 57.72 283 GLU A N 1
ATOM 2358 C CA . GLU A 1 283 ? 40.173 13.538 -9.204 1.00 57.72 283 GLU A CA 1
ATOM 2359 C C . GLU A 1 283 ? 40.447 14.588 -8.127 1.00 57.72 283 GLU A C 1
ATOM 2361 O O . GLU A 1 283 ? 41.601 14.800 -7.747 1.00 57.72 283 GLU A O 1
ATOM 2366 N N . ALA A 1 284 ? 39.390 15.148 -7.530 1.00 53.97 284 ALA A N 1
ATOM 2367 C CA . ALA A 1 284 ? 39.485 15.944 -6.311 1.00 53.97 284 ALA A CA 1
ATOM 2368 C C . ALA A 1 284 ? 40.074 15.122 -5.156 1.00 53.97 284 ALA A C 1
ATOM 2370 O O . ALA A 1 284 ? 40.923 15.614 -4.414 1.00 53.97 284 ALA A O 1
ATOM 2371 N N . LYS A 1 285 ? 39.693 13.842 -5.032 1.00 59.34 285 LYS A N 1
ATOM 2372 C CA . LYS A 1 285 ? 40.227 12.937 -4.003 1.00 59.34 285 LYS A CA 1
ATOM 2373 C C . LYS A 1 285 ? 41.710 12.620 -4.224 1.00 59.34 285 LYS A C 1
ATOM 2375 O O . LYS A 1 285 ? 42.472 12.607 -3.261 1.00 59.34 285 LYS A O 1
ATOM 2380 N N . LYS A 1 286 ? 42.146 12.454 -5.480 1.00 66.06 286 LYS A N 1
ATOM 2381 C CA . LYS A 1 286 ? 43.569 12.305 -5.849 1.00 66.06 286 LYS A CA 1
ATOM 2382 C C . LYS A 1 286 ? 44.400 13.569 -5.583 1.00 66.06 286 LYS A C 1
ATOM 2384 O O . LYS A 1 286 ? 45.597 13.448 -5.336 1.00 66.06 286 LYS A O 1
ATOM 2389 N N . LYS A 1 287 ? 43.787 14.761 -5.602 1.00 59.56 287 LYS A N 1
ATOM 2390 C CA . LYS A 1 287 ? 44.449 16.063 -5.371 1.00 59.56 287 LYS A CA 1
ATOM 2391 C C . LYS A 1 287 ? 44.276 16.649 -3.961 1.00 59.56 287 LYS A C 1
ATOM 2393 O O . LYS A 1 287 ? 44.690 17.779 -3.725 1.00 59.56 287 LYS A O 1
ATOM 2398 N N . GLY A 1 288 ? 43.737 15.890 -3.005 1.00 50.06 288 GLY A N 1
ATOM 2399 C CA . GLY A 1 288 ? 43.666 16.316 -1.600 1.00 50.06 288 GLY A CA 1
ATOM 2400 C C . GLY A 1 288 ? 42.392 17.070 -1.200 1.00 50.06 288 GLY A C 1
ATOM 2401 O O . GLY A 1 288 ? 42.392 17.762 -0.188 1.00 50.06 288 GLY A O 1
ATOM 2402 N N . GLY A 1 289 ? 41.300 16.910 -1.951 1.00 55.72 289 GLY A N 1
ATOM 2403 C CA . GLY A 1 289 ? 39.949 17.324 -1.552 1.00 55.72 289 GLY A CA 1
ATOM 2404 C C . GLY A 1 289 ? 39.423 18.608 -2.196 1.00 55.72 289 GLY A C 1
ATOM 2405 O O . GLY A 1 289 ? 38.263 18.946 -1.973 1.00 55.72 289 GLY A O 1
ATOM 2406 N N . SER A 1 290 ? 40.210 19.304 -3.020 1.00 48.69 290 SER A N 1
ATOM 2407 C CA . SER A 1 290 ? 39.740 20.463 -3.790 1.00 48.69 290 SER A CA 1
ATOM 2408 C C . SER A 1 290 ? 40.397 20.537 -5.172 1.00 48.69 290 SER A C 1
ATOM 2410 O O . SER A 1 290 ? 41.551 20.154 -5.354 1.00 48.69 290 SER A O 1
ATOM 2412 N N . LEU A 1 291 ? 39.636 21.004 -6.165 1.00 61.06 291 LEU A N 1
ATOM 2413 C CA . LEU A 1 291 ? 40.105 21.256 -7.531 1.00 61.06 291 LEU A CA 1
ATOM 2414 C C . LEU A 1 291 ? 40.126 22.767 -7.774 1.00 61.06 291 LEU A C 1
ATOM 2416 O O . LEU A 1 291 ? 39.181 23.470 -7.412 1.00 61.06 291 LEU A O 1
ATOM 2420 N N . SER A 1 292 ? 41.196 23.275 -8.387 1.00 62.91 292 SER A N 1
ATOM 2421 C CA . SER A 1 292 ? 41.266 24.680 -8.797 1.00 62.91 292 SER A CA 1
ATOM 2422 C C . SER A 1 292 ? 40.457 24.930 -10.078 1.00 62.91 292 SER A C 1
ATOM 2424 O O . SER A 1 292 ? 40.144 24.006 -10.830 1.00 62.91 292 SER A O 1
ATOM 2426 N N . MET A 1 293 ? 40.144 26.194 -10.378 1.00 48.38 293 MET A N 1
ATOM 2427 C CA . MET A 1 293 ? 39.427 26.573 -11.607 1.00 48.38 293 MET A CA 1
ATOM 2428 C C . MET A 1 293 ? 40.183 26.150 -12.885 1.00 48.38 293 MET A C 1
ATOM 2430 O O . MET A 1 293 ? 39.561 25.747 -13.863 1.00 48.38 293 MET A O 1
ATOM 2434 N N . GLN A 1 294 ? 41.521 26.146 -12.850 1.00 57.56 294 GLN A N 1
ATOM 2435 C CA . GLN A 1 294 ? 42.360 25.616 -13.934 1.00 57.56 294 GLN A CA 1
ATOM 2436 C C . GLN A 1 294 ? 42.280 24.090 -14.063 1.00 57.56 294 GLN A C 1
ATOM 2438 O O . GLN A 1 294 ? 42.367 23.567 -15.174 1.00 57.56 294 GLN A O 1
ATOM 2443 N N . ASP A 1 295 ? 42.110 23.370 -12.952 1.00 60.22 295 ASP A N 1
ATOM 2444 C CA . ASP A 1 295 ? 41.941 21.916 -12.979 1.00 60.22 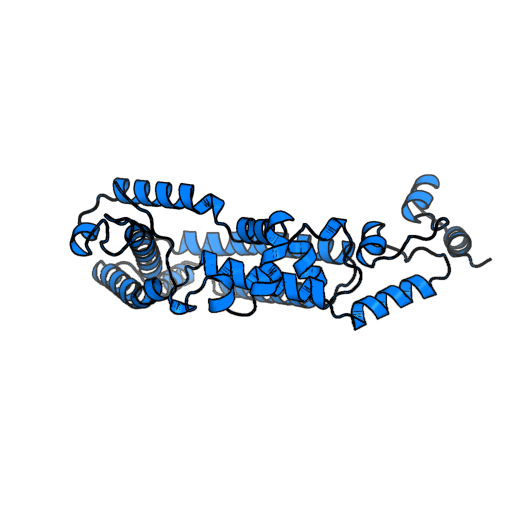295 ASP A CA 1
ATOM 2445 C C . ASP A 1 295 ? 40.580 21.528 -13.569 1.00 60.22 295 ASP A C 1
ATOM 2447 O O . ASP A 1 295 ? 40.506 20.589 -14.355 1.00 60.22 295 ASP A O 1
ATOM 2451 N N . MET A 1 296 ? 39.525 22.292 -13.266 1.00 54.72 296 MET A N 1
ATOM 2452 C CA . MET A 1 296 ? 38.196 22.097 -13.860 1.00 54.72 296 MET A CA 1
ATOM 2453 C C . MET A 1 296 ? 38.169 22.399 -15.369 1.00 54.72 296 MET A C 1
ATOM 2455 O O . MET A 1 296 ? 37.509 21.680 -16.118 1.00 54.72 296 MET A O 1
ATOM 2459 N N . MET A 1 297 ? 38.914 23.407 -15.841 1.00 55.69 297 MET A N 1
ATOM 2460 C CA . MET A 1 297 ? 39.027 23.717 -17.278 1.00 55.69 297 MET A CA 1
ATOM 2461 C C . MET A 1 297 ? 39.748 22.615 -18.066 1.00 55.69 297 MET A C 1
ATOM 2463 O O . MET A 1 297 ? 39.289 22.216 -19.131 1.00 55.69 297 MET A O 1
ATOM 2467 N N . LYS A 1 298 ? 40.829 22.048 -17.515 1.00 57.09 298 LYS A N 1
ATOM 2468 C CA . LYS A 1 298 ? 41.534 20.919 -18.150 1.00 57.09 298 LYS A CA 1
ATOM 2469 C C . LYS A 1 298 ? 40.699 19.640 -18.204 1.00 57.09 298 LYS A C 1
ATOM 2471 O O . LYS A 1 298 ? 40.881 18.846 -19.119 1.00 57.09 298 LYS A O 1
ATOM 2476 N N . LEU A 1 299 ? 39.809 19.443 -17.233 1.00 53.12 299 LEU A N 1
ATOM 2477 C CA . LEU A 1 299 ? 38.950 18.260 -17.146 1.00 53.12 299 LEU A CA 1
ATOM 2478 C C . LEU A 1 299 ? 37.690 18.326 -18.001 1.00 53.12 299 LEU A C 1
ATOM 2480 O O . LEU A 1 299 ? 37.155 17.289 -18.373 1.00 53.12 299 LEU A O 1
ATOM 2484 N N . SER A 1 300 ? 37.241 19.530 -18.338 1.00 46.09 300 SER A N 1
ATOM 2485 C CA . SER A 1 300 ? 36.096 19.765 -19.224 1.00 46.09 300 SER A CA 1
ATOM 2486 C C . SER A 1 300 ? 36.482 19.839 -20.706 1.00 46.09 300 SER A C 1
ATOM 2488 O O . SER A 1 300 ? 35.640 20.164 -21.532 1.00 46.09 300 SER A O 1
ATOM 2490 N N . GLY A 1 301 ? 37.744 19.556 -21.057 1.00 44.12 301 GLY A N 1
ATOM 2491 C CA . GLY A 1 301 ? 38.213 19.581 -22.447 1.00 44.12 301 GLY A CA 1
ATOM 2492 C C . GLY A 1 301 ? 38.364 20.983 -23.051 1.00 44.12 301 GLY A C 1
ATOM 2493 O O . GLY A 1 301 ? 38.653 21.097 -24.238 1.00 44.12 301 GLY A O 1
ATOM 2494 N N . ALA A 1 302 ? 38.222 22.052 -22.260 1.00 40.69 302 ALA A N 1
ATOM 2495 C CA . ALA A 1 302 ? 38.458 23.424 -22.703 1.00 40.69 302 ALA A CA 1
ATOM 2496 C C . ALA A 1 302 ? 39.957 23.764 -22.604 1.00 40.69 302 ALA A C 1
ATOM 2498 O O . ALA A 1 302 ? 40.420 24.358 -21.624 1.00 40.69 302 ALA A O 1
ATOM 2499 N N . GLY A 1 303 ? 40.716 23.338 -23.615 1.00 35.81 303 GLY A N 1
ATOM 2500 C CA . GLY A 1 303 ? 42.107 23.720 -23.865 1.00 35.81 303 GLY A CA 1
ATOM 2501 C C . GLY A 1 303 ? 42.277 24.264 -25.271 1.00 35.81 303 GLY A C 1
ATOM 2502 O O . GLY A 1 303 ? 41.786 23.596 -26.204 1.00 35.81 303 GLY A O 1
#

Sequence (303 aa):
MIYIKHLTPHDQVELEDITELYKKIAQDRGLPTEEEMLEILREGGDWTEKDEEEIERQERFINTMEESKKNLVLKSAQDQQNKIIERELDKLNKKKQQRLDLLGNTCERYAEQRTHDFYILRSFQKDKAGEIPLYTEEEYDELDQTYVSSLVNLYNDIFNSFTEESIQYLVLEEFYQPYLGFSDDSMQFYGVPFCKLTYNQIRMIVYTRIFKSIYENNRNIPEKIKKDPKALLDYGSISDEEKEKMKSKFEDADGATLVGATDEDYEYLGMTRPNQGVSLHEEAKKKGGSLSMQDMMKLSGAG

Radius of gyration: 26.99 Å; Cα contacts (8 Å, |Δi|>4): 274; chains: 1; bounding box: 70×56×54 Å

Nearest PDB structures (foldseek):
  1sg2-assembly1_C  TM=5.221E-01  e=7.527E+00  Escherichia coli
  1sg2-assembly1_A  TM=4.828E-01  e=6.544E+00  Escherichia coli